Protein AF-0000000080696123 (afdb_homodimer)

Structure (mmCIF, N/CA/C/O backbone):
data_AF-0000000080696123-model_v1
#
loop_
_entity.id
_entity.type
_entity.pdbx_description
1 polymer 'Amino acid adenylation'
#
loop_
_atom_site.group_PDB
_atom_site.id
_atom_site.type_symbol
_atom_site.label_atom_id
_atom_site.label_alt_id
_atom_site.label_comp_id
_atom_site.label_asym_id
_atom_site.label_entity_id
_atom_site.label_seq_id
_atom_site.pdbx_PDB_ins_code
_atom_site.Cartn_x
_atom_site.Cartn_y
_atom_site.Cartn_z
_atom_site.occupancy
_atom_site.B_iso_or_equiv
_atom_site.auth_seq_id
_atom_site.auth_comp_id
_atom_site.auth_asym_id
_atom_site.auth_atom_id
_atom_site.pdbx_PDB_model_num
ATOM 1 N N . ASP A 1 1 ? 19.312 17.938 5.727 1 36.81 1 ASP A N 1
ATOM 2 C CA . ASP A 1 1 ? 18.047 18.156 5.035 1 36.81 1 ASP A CA 1
ATOM 3 C C . ASP A 1 1 ? 17.156 16.922 5.094 1 36.81 1 ASP A C 1
ATOM 5 O O . ASP A 1 1 ? 16.75 16.391 4.055 1 36.81 1 ASP A O 1
ATOM 9 N N . SER A 1 2 ? 17.328 15.93 5.98 1 42.19 2 SER A N 1
ATOM 10 C CA . SER A 1 2 ? 16.953 14.516 5.965 1 42.19 2 SER A CA 1
ATOM 11 C C . SER A 1 2 ? 15.453 14.336 6.117 1 42.19 2 SER A C 1
ATOM 13 O O . SER A 1 2 ? 14.898 14.555 7.199 1 42.19 2 SER A O 1
ATOM 15 N N . ASP A 1 3 ? 14.656 14.781 5.223 1 52 3 ASP A N 1
ATOM 16 C CA . ASP A 1 3 ? 13.203 14.727 5.207 1 52 3 ASP A CA 1
ATOM 17 C C . ASP A 1 3 ? 12.695 13.336 5.609 1 52 3 ASP A C 1
ATOM 19 O O . ASP A 1 3 ? 13.109 12.336 5.023 1 52 3 ASP A O 1
ATOM 23 N N . PRO A 1 4 ? 12.453 13.172 6.84 1 57.16 4 PRO A N 1
ATOM 24 C CA . PRO A 1 4 ? 12.188 11.883 7.477 1 57.16 4 PRO A CA 1
ATOM 25 C C . PRO A 1 4 ? 11.391 10.938 6.578 1 57.16 4 PRO A C 1
ATOM 27 O O . PRO A 1 4 ? 11.312 9.734 6.852 1 57.16 4 PRO A O 1
ATOM 30 N N . GLY A 1 5 ? 11.414 11.266 5.152 1 75.19 5 GLY A N 1
ATOM 31 C CA . GLY A 1 5 ? 10.945 10.789 3.861 1 75.19 5 GLY A CA 1
ATOM 32 C C . GLY A 1 5 ? 9.695 9.938 3.959 1 75.19 5 GLY A C 1
ATOM 33 O O . GLY A 1 5 ? 9.664 8.945 4.695 1 75.19 5 GLY A O 1
ATOM 34 N N . PHE A 1 6 ? 8.508 10.359 3.9 1 86.69 6 PHE A N 1
ATOM 35 C CA . PHE A 1 6 ? 7.254 9.625 3.727 1 86.69 6 PHE A CA 1
ATOM 36 C C . PHE A 1 6 ? 7.242 8.883 2.396 1 86.69 6 PHE A C 1
ATOM 38 O O . PHE A 1 6 ? 7.898 9.297 1.44 1 86.69 6 PHE A O 1
ATOM 45 N N . ALA A 1 7 ? 6.582 7.641 2.477 1 89.62 7 ALA A N 1
ATOM 46 C CA . ALA A 1 7 ? 6.434 6.879 1.239 1 89.62 7 ALA A CA 1
ATOM 47 C C . ALA A 1 7 ? 5.039 6.27 1.134 1 89.62 7 ALA A C 1
ATOM 49 O O . ALA A 1 7 ? 4.328 6.152 2.135 1 89.62 7 ALA A O 1
ATOM 50 N N . VAL A 1 8 ? 4.641 6.031 -0.082 1 94.06 8 VAL A N 1
ATOM 51 C CA . VAL A 1 8 ? 3.482 5.188 -0.365 1 94.06 8 VAL A CA 1
ATOM 52 C C . VAL A 1 8 ? 3.938 3.758 -0.643 1 94.06 8 VAL A C 1
ATOM 54 O O . VAL A 1 8 ? 4.746 3.521 -1.545 1 94.06 8 VAL A O 1
ATOM 57 N N . ILE A 1 9 ? 3.471 2.873 0.162 1 94.38 9 ILE A N 1
ATOM 58 C CA . ILE A 1 9 ? 3.807 1.463 -0.002 1 94.38 9 ILE A CA 1
ATOM 59 C C . ILE A 1 9 ? 2.561 0.677 -0.405 1 94.38 9 ILE A C 1
ATOM 61 O O . ILE A 1 9 ? 1.547 0.709 0.295 1 94.38 9 ILE A O 1
ATOM 65 N N . ASN A 1 10 ? 2.627 0.008 -1.526 1 95.75 10 ASN A N 1
ATOM 66 C CA . ASN A 1 10 ? 1.593 -0.951 -1.901 1 95.75 10 ASN A CA 1
ATOM 67 C C . ASN A 1 10 ? 1.833 -2.314 -1.26 1 95.75 10 ASN A C 1
ATOM 69 O O . ASN A 1 10 ? 2.936 -2.859 -1.343 1 95.75 10 ASN A O 1
ATOM 73 N N . ASN A 1 11 ? 0.808 -2.787 -0.651 1 94.69 11 ASN A N 1
ATOM 74 C CA . ASN A 1 11 ? 0.798 -4.145 -0.119 1 94.69 11 ASN A CA 1
ATOM 75 C C . ASN A 1 11 ? -0.279 -5 -0.783 1 94.69 11 ASN A C 1
ATOM 77 O O . ASN A 1 11 ? -1.436 -4.586 -0.874 1 94.69 11 ASN A O 1
ATOM 81 N N . TYR A 1 12 ? 0.184 -6.078 -1.259 1 94.62 12 TYR A N 1
ATOM 82 C CA . TYR A 1 12 ? -0.74 -7.027 -1.868 1 94.62 12 TYR A CA 1
ATOM 83 C C . TYR A 1 12 ? -0.846 -8.297 -1.032 1 94.62 12 TYR A C 1
ATOM 85 O O . TYR A 1 12 ? 0.17 -8.875 -0.637 1 94.62 12 TYR A O 1
ATOM 93 N N . GLY A 1 13 ? -2.078 -8.719 -0.782 1 90.12 13 GLY A N 1
ATOM 94 C CA . GLY A 1 13 ? -2.311 -9.938 -0.026 1 90.12 13 GLY A CA 1
ATOM 95 C C . GLY A 1 13 ? -3.783 -10.25 0.168 1 90.12 13 GLY A C 1
ATOM 96 O O . GLY A 1 13 ? -4.645 -9.508 -0.304 1 90.12 13 GLY A O 1
ATOM 97 N N . PRO A 1 14 ? -3.943 -11.414 0.796 1 84.94 14 PRO A N 1
ATOM 98 C CA . PRO A 1 14 ? -5.328 -11.781 1.095 1 84.94 14 PRO A CA 1
ATOM 99 C C . PRO A 1 14 ? -6 -10.82 2.07 1 84.94 14 PRO A C 1
ATOM 101 O O . PRO A 1 14 ? -5.383 -10.398 3.051 1 84.94 14 PRO A O 1
ATOM 104 N N . THR A 1 15 ? -7.215 -10.438 1.8 1 81.56 15 THR A N 1
ATOM 105 C CA . THR A 1 15 ? -7.926 -9.461 2.619 1 81.56 15 THR A CA 1
ATOM 106 C C . THR A 1 15 ? -8.328 -10.07 3.957 1 81.56 15 THR A C 1
ATOM 108 O O . THR A 1 15 ? -8.586 -9.352 4.926 1 81.56 15 THR A O 1
ATOM 111 N N . GLU A 1 16 ? -8.32 -11.32 4.016 1 75.06 16 GLU A N 1
ATOM 112 C CA . GLU A 1 16 ? -8.82 -12.016 5.199 1 75.06 16 GLU A CA 1
ATOM 113 C C . GLU A 1 16 ? -7.707 -12.258 6.211 1 75.06 16 GLU A C 1
ATOM 115 O O . GLU A 1 16 ? -7.945 -12.828 7.277 1 75.06 16 GLU A O 1
ATOM 120 N N . THR A 1 17 ? -6.621 -11.922 5.805 1 73.25 17 THR A N 1
ATOM 121 C CA . THR A 1 17 ? -5.484 -12.141 6.695 1 73.25 17 THR A CA 1
ATOM 122 C C . THR A 1 17 ? -4.672 -10.859 6.859 1 73.25 17 THR A C 1
ATOM 124 O O . THR A 1 17 ? -4.973 -9.844 6.238 1 73.25 17 THR A O 1
ATOM 127 N N . THR A 1 18 ? -3.756 -10.914 7.777 1 73.31 18 THR A N 1
ATOM 128 C CA . THR A 1 18 ? -2.84 -9.797 7.977 1 73.31 18 THR A CA 1
ATOM 129 C C . THR A 1 18 ? -1.534 -10.023 7.223 1 73.31 18 THR A C 1
ATOM 131 O O . THR A 1 18 ? -0.599 -9.227 7.336 1 73.31 18 THR A O 1
ATOM 134 N N . VAL A 1 19 ? -1.627 -11.047 6.371 1 78.5 19 VAL A N 1
ATOM 135 C CA . VAL A 1 19 ? -0.387 -11.375 5.676 1 78.5 19 VAL A CA 1
ATOM 136 C C . VAL A 1 19 ? -0.327 -10.633 4.344 1 78.5 19 VAL A C 1
ATOM 138 O O . VAL A 1 19 ? -1.339 -10.508 3.648 1 78.5 19 VAL A O 1
ATOM 141 N N . VAL A 1 20 ? 0.875 -10.164 4.047 1 90.31 20 VAL A N 1
ATOM 142 C CA . VAL A 1 20 ? 1.179 -9.508 2.777 1 90.31 20 VAL A CA 1
ATOM 143 C C . VAL A 1 20 ? 2.066 -10.414 1.929 1 90.31 20 VAL A C 1
ATOM 145 O O . VAL A 1 20 ? 3.002 -11.031 2.441 1 90.31 20 VAL A O 1
ATOM 148 N N . ALA A 1 21 ? 1.692 -10.555 0.702 1 92.06 21 ALA A N 1
ATOM 149 C CA . ALA A 1 21 ? 2.482 -11.398 -0.191 1 92.06 21 ALA A CA 1
ATOM 150 C C . ALA A 1 21 ? 3.604 -10.602 -0.852 1 92.06 21 ALA A C 1
ATOM 152 O O . ALA A 1 21 ? 4.723 -11.094 -0.994 1 92.06 21 ALA A O 1
ATOM 153 N N . THR A 1 22 ? 3.283 -9.406 -1.347 1 95.38 22 THR A N 1
ATOM 154 C CA . THR A 1 22 ? 4.262 -8.531 -1.98 1 95.38 22 THR A CA 1
ATOM 155 C C . THR A 1 22 ? 4.137 -7.109 -1.451 1 95.38 22 THR A C 1
ATOM 157 O O . THR A 1 22 ? 3.082 -6.719 -0.944 1 95.38 22 THR A O 1
ATOM 160 N N . SER A 1 23 ? 5.199 -6.418 -1.595 1 95.69 23 SER A N 1
ATOM 161 C CA . SER A 1 23 ? 5.254 -5.039 -1.123 1 95.69 23 SER A CA 1
ATOM 162 C C . SER A 1 23 ? 6.258 -4.219 -1.925 1 95.69 23 SER A C 1
ATOM 164 O O . SER A 1 23 ? 7.273 -4.746 -2.381 1 95.69 23 SER A O 1
ATOM 166 N N . GLY A 1 24 ? 5.93 -2.896 -2.045 1 94.88 24 GLY A N 1
ATOM 167 C CA . GLY A 1 24 ? 6.875 -2.027 -2.725 1 94.88 24 GLY A CA 1
ATOM 168 C C . GLY A 1 24 ? 6.465 -0.566 -2.699 1 94.88 24 GLY A C 1
ATOM 169 O O . GLY A 1 24 ? 5.277 -0.247 -2.76 1 94.88 24 GLY A O 1
ATOM 170 N N . ALA A 1 25 ? 7.434 0.226 -2.711 1 93.38 25 ALA A N 1
ATOM 171 C CA . ALA A 1 25 ? 7.199 1.667 -2.746 1 93.38 25 ALA A CA 1
ATOM 172 C C . ALA A 1 25 ? 6.742 2.117 -4.129 1 93.38 25 ALA A C 1
ATOM 174 O O . ALA A 1 25 ? 7.266 1.651 -5.145 1 93.38 25 ALA A O 1
ATOM 175 N N . VAL A 1 26 ? 5.734 3.035 -4.102 1 91.88 26 VAL A N 1
ATOM 176 C CA . VAL A 1 26 ? 5.254 3.521 -5.391 1 91.88 26 VAL A CA 1
ATOM 177 C C . VAL A 1 26 ? 5.441 5.035 -5.473 1 91.88 26 VAL A C 1
ATOM 179 O O . VAL A 1 26 ? 5.492 5.719 -4.449 1 91.88 26 VAL A O 1
ATOM 182 N N . GLN A 1 27 ? 5.562 5.473 -6.723 1 87.88 27 GLN A N 1
ATOM 183 C CA . GLN A 1 27 ? 5.719 6.895 -7.008 1 87.88 27 GLN A CA 1
ATOM 184 C C . GLN A 1 27 ? 4.531 7.43 -7.801 1 87.88 27 GLN A C 1
ATOM 186 O O . GLN A 1 27 ? 3.898 6.688 -8.555 1 87.88 27 GLN A O 1
ATOM 191 N N . PRO A 1 28 ? 4.258 8.758 -7.535 1 85.62 28 PRO A N 1
ATOM 192 C CA . PRO A 1 28 ? 3.197 9.352 -8.359 1 85.62 28 PRO A CA 1
ATOM 193 C C . PRO A 1 28 ? 3.463 9.211 -9.852 1 85.62 28 PRO A C 1
ATOM 195 O O . PRO A 1 28 ? 4.605 9.359 -10.297 1 85.62 28 PRO A O 1
ATOM 198 N N . GLY A 1 29 ? 2.393 8.93 -10.57 1 81.62 29 GLY A N 1
ATOM 199 C CA . GLY A 1 29 ? 2.496 8.883 -12.016 1 81.62 29 GLY A CA 1
ATOM 200 C C . GLY A 1 29 ? 3.037 7.566 -12.539 1 81.62 29 GLY A C 1
ATOM 201 O O . GLY A 1 29 ? 3.139 7.363 -13.75 1 81.62 29 GLY A O 1
ATOM 202 N N . GLY A 1 30 ? 3.451 6.672 -11.734 1 80.94 30 GLY A N 1
ATOM 203 C CA . GLY A 1 30 ? 3.949 5.375 -12.156 1 80.94 30 GLY A CA 1
ATOM 204 C C . GLY A 1 30 ? 2.861 4.32 -12.266 1 80.94 30 GLY A C 1
ATOM 205 O O . GLY A 1 30 ? 1.703 4.586 -11.93 1 80.94 30 GLY A O 1
ATOM 206 N N . PRO A 1 31 ? 3.26 3.164 -12.797 1 82.94 31 PRO A N 1
ATOM 207 C CA . PRO A 1 31 ? 2.297 2.061 -12.852 1 82.94 31 PRO A CA 1
ATOM 208 C C . PRO A 1 31 ? 1.922 1.533 -11.469 1 82.94 31 PRO A C 1
ATOM 210 O O . PRO A 1 31 ? 2.656 1.746 -10.5 1 82.94 31 PRO A O 1
ATOM 213 N N . LEU A 1 32 ? 0.717 0.988 -11.461 1 90.88 32 LEU A N 1
ATOM 214 C CA . LEU A 1 32 ? 0.342 0.281 -10.242 1 90.88 32 LEU A CA 1
ATOM 215 C C . LEU A 1 32 ? 1.12 -1.024 -10.109 1 90.88 32 LEU A C 1
ATOM 217 O O . LEU A 1 32 ? 0.746 -2.037 -10.703 1 90.88 32 LEU A O 1
ATOM 221 N N . HIS A 1 33 ? 2.162 -0.934 -9.391 1 94.62 33 HIS A N 1
ATOM 222 C CA . HIS A 1 33 ? 2.852 -2.188 -9.109 1 94.62 33 HIS A CA 1
ATOM 223 C C . HIS A 1 33 ? 2.713 -2.578 -7.645 1 94.62 33 HIS A C 1
ATOM 225 O O . HIS A 1 33 ? 2.387 -1.738 -6.801 1 94.62 33 HIS A O 1
ATOM 231 N N . ILE A 1 34 ? 2.896 -3.828 -7.398 1 96.44 34 ILE A N 1
ATOM 232 C CA . ILE A 1 34 ? 2.703 -4.348 -6.047 1 96.44 34 ILE A CA 1
ATOM 233 C C . ILE A 1 34 ? 4.043 -4.801 -5.473 1 96.44 34 ILE A C 1
ATOM 235 O O . ILE A 1 34 ? 4.086 -5.652 -4.582 1 96.44 34 ILE A O 1
ATOM 239 N N . GLY A 1 35 ? 5.125 -4.25 -6 1 96.81 35 GLY A N 1
ATOM 240 C CA . GLY A 1 35 ? 6.453 -4.559 -5.488 1 96.81 35 GLY A CA 1
ATOM 241 C C . GLY A 1 35 ? 6.875 -5.992 -5.754 1 96.81 35 GLY A C 1
ATOM 242 O O . GLY A 1 35 ? 6.559 -6.551 -6.809 1 96.81 35 GLY A O 1
ATOM 243 N N . GLY A 1 36 ? 7.754 -6.473 -4.922 1 96.31 36 GLY A N 1
ATOM 244 C CA . GLY A 1 36 ? 8.242 -7.84 -4.969 1 96.31 36 GLY A CA 1
ATOM 245 C C . GLY A 1 36 ? 7.859 -8.656 -3.748 1 96.31 36 GLY A C 1
ATOM 246 O O . GLY A 1 36 ? 7.246 -8.133 -2.816 1 96.31 36 GLY A O 1
ATOM 247 N N . PRO A 1 37 ? 8.086 -9.977 -3.797 1 94.81 37 PRO A N 1
ATOM 248 C CA . PRO A 1 37 ? 7.719 -10.836 -2.668 1 94.81 37 PRO A CA 1
ATOM 249 C C . PRO A 1 37 ? 8.375 -10.398 -1.359 1 94.81 37 PRO A C 1
ATOM 251 O O . PRO A 1 37 ? 9.531 -9.969 -1.356 1 94.81 37 PRO A O 1
ATOM 254 N N . ILE A 1 38 ? 7.555 -10.445 -0.258 1 91.31 38 ILE A N 1
ATOM 255 C CA . ILE A 1 38 ? 8.117 -10.164 1.06 1 91.31 38 ILE A CA 1
ATOM 256 C C . ILE A 1 38 ? 8.961 -11.352 1.521 1 91.31 38 ILE A C 1
ATOM 258 O O . ILE A 1 38 ? 8.969 -12.406 0.871 1 91.31 38 ILE A O 1
ATOM 262 N N . ALA A 1 39 ? 9.57 -11.203 2.691 1 86.25 39 ALA A N 1
ATOM 263 C CA . ALA A 1 39 ? 10.43 -12.273 3.207 1 86.25 39 ALA A CA 1
ATOM 264 C C . ALA A 1 39 ? 9.633 -13.555 3.422 1 86.25 39 ALA A C 1
ATOM 266 O O . ALA A 1 39 ? 8.477 -13.516 3.846 1 86.25 39 ALA A O 1
ATOM 267 N N . ASN A 1 40 ? 10.172 -14.695 3.137 1 85.44 40 ASN A N 1
ATOM 268 C CA . ASN A 1 40 ? 9.641 -16.047 3.326 1 85.44 40 ASN A CA 1
ATOM 269 C C . ASN A 1 40 ? 8.453 -16.312 2.41 1 85.44 40 ASN A C 1
ATOM 271 O O . ASN A 1 40 ? 7.629 -17.188 2.695 1 85.44 40 ASN A O 1
ATOM 275 N N . THR A 1 41 ? 8.297 -15.523 1.395 1 90.44 41 THR A N 1
ATOM 276 C CA . THR A 1 41 ? 7.254 -15.695 0.388 1 90.44 41 THR A CA 1
ATOM 277 C C . THR A 1 41 ? 7.867 -15.906 -0.994 1 90.44 41 THR A C 1
ATOM 279 O O . THR A 1 41 ? 8.898 -15.312 -1.319 1 90.44 41 THR A O 1
ATOM 282 N N . ARG A 1 42 ? 7.309 -16.797 -1.67 1 92.25 42 ARG A N 1
ATOM 283 C CA . ARG A 1 42 ? 7.648 -17 -3.074 1 92.25 42 ARG A CA 1
ATOM 284 C C . ARG A 1 42 ? 6.457 -16.703 -3.975 1 92.25 42 ARG A C 1
ATOM 286 O O . ARG A 1 42 ? 5.316 -17.031 -3.633 1 92.25 42 ARG A O 1
ATOM 293 N N . VAL A 1 43 ? 6.852 -16.047 -5.098 1 95.88 43 VAL A N 1
ATOM 294 C CA . VAL A 1 43 ? 5.773 -15.797 -6.047 1 95.88 43 VAL A CA 1
ATOM 295 C C . VAL A 1 43 ? 6.203 -16.234 -7.441 1 95.88 43 VAL A C 1
ATOM 297 O O . VAL A 1 43 ? 7.387 -16.188 -7.781 1 95.88 43 VAL A O 1
ATOM 300 N N . TYR A 1 44 ? 5.215 -16.656 -8.172 1 97.06 44 TYR A N 1
ATOM 301 C CA . TYR A 1 44 ? 5.402 -17.031 -9.562 1 97.06 44 TYR A CA 1
ATOM 302 C C . TYR A 1 44 ? 4.344 -16.391 -10.453 1 97.06 44 TYR A C 1
ATOM 304 O O . TYR A 1 44 ? 3.191 -16.234 -10.047 1 97.06 44 TYR A O 1
ATOM 312 N N . VAL A 1 45 ? 4.828 -16.016 -11.562 1 98.25 45 VAL A N 1
ATOM 313 C CA . VAL A 1 45 ? 3.912 -15.609 -12.617 1 98.25 45 VAL A CA 1
ATOM 314 C C . VAL A 1 45 ? 3.842 -16.703 -13.688 1 98.25 45 VAL A C 1
ATOM 316 O O . VAL A 1 45 ? 4.82 -16.938 -14.398 1 98.25 45 VAL A O 1
ATOM 319 N N . LEU A 1 46 ? 2.662 -17.312 -13.812 1 98.19 46 LEU A N 1
ATOM 320 C CA . LEU A 1 46 ? 2.58 -18.516 -14.633 1 98.19 46 LEU A CA 1
ATOM 321 C C . LEU A 1 46 ? 1.513 -18.359 -15.711 1 98.19 46 LEU A C 1
ATOM 323 O O . LEU A 1 46 ? 0.524 -17.656 -15.516 1 98.19 46 LEU A O 1
ATOM 327 N N . ASP A 1 47 ? 1.767 -19.078 -16.797 1 97.69 47 ASP A N 1
ATOM 328 C CA . ASP A 1 47 ? 0.737 -19.172 -17.828 1 97.69 47 ASP A CA 1
ATOM 329 C C . ASP A 1 47 ? -0.247 -20.297 -17.516 1 97.69 47 ASP A C 1
ATOM 331 O O . ASP A 1 47 ? -0.239 -20.859 -16.422 1 97.69 47 ASP A O 1
ATOM 335 N N . GLU A 1 48 ? -1.131 -20.594 -18.453 1 95.06 48 GLU A N 1
ATOM 336 C CA . GLU A 1 48 ? -2.205 -21.562 -18.25 1 95.06 48 GLU A CA 1
ATOM 337 C C . GLU A 1 48 ? -1.651 -22.984 -18.062 1 95.06 48 GLU A C 1
ATOM 339 O O . GLU A 1 48 ? -2.332 -23.859 -17.531 1 95.06 48 GLU A O 1
ATOM 344 N N . GLN A 1 49 ? -0.474 -23.234 -18.547 1 96.06 49 GLN A N 1
ATOM 345 C CA . GLN A 1 49 ? 0.156 -24.547 -18.438 1 96.06 49 GLN A CA 1
ATOM 346 C C . GLN A 1 49 ? 1.05 -24.625 -17.203 1 96.06 49 GLN A C 1
ATOM 348 O O . GLN A 1 49 ? 1.844 -25.547 -17.047 1 96.06 49 GLN A O 1
ATOM 353 N N . LEU A 1 50 ? 0.992 -23.578 -16.328 1 96.44 50 LEU A N 1
ATOM 354 C CA . LEU A 1 50 ? 1.766 -23.5 -15.102 1 96.44 50 LEU A CA 1
ATOM 355 C C . LEU A 1 50 ? 3.256 -23.375 -15.398 1 96.44 50 LEU A C 1
ATOM 357 O O . LEU A 1 50 ? 4.086 -23.938 -14.68 1 96.44 50 LEU A O 1
ATOM 361 N N . GLN A 1 51 ? 3.549 -22.734 -16.531 1 97.69 51 GLN A N 1
ATOM 362 C CA . GLN A 1 51 ? 4.93 -22.406 -16.859 1 97.69 51 GLN A CA 1
ATOM 363 C C . GLN A 1 51 ? 5.211 -20.922 -16.578 1 97.69 51 GLN A C 1
ATOM 365 O O . GLN A 1 51 ? 4.383 -20.062 -16.891 1 97.69 51 GLN A O 1
ATOM 370 N N . PRO A 1 52 ? 6.391 -20.656 -15.992 1 98.19 52 PRO A N 1
ATOM 371 C CA . PRO A 1 52 ? 6.734 -19.25 -15.781 1 98.19 52 PRO A CA 1
ATOM 372 C C . PRO A 1 52 ? 6.785 -18.453 -17.078 1 98.19 52 PRO A C 1
ATOM 374 O O . PRO A 1 52 ? 7.309 -18.938 -18.094 1 98.19 52 PRO A O 1
ATOM 377 N N . VAL A 1 53 ? 6.242 -17.281 -17.047 1 98.5 53 VAL A N 1
ATOM 378 C CA . VAL A 1 53 ? 6.305 -16.406 -18.219 1 98.5 53 VAL A CA 1
ATOM 379 C C . VAL A 1 53 ? 7.508 -15.477 -18.109 1 98.5 53 VAL A C 1
ATOM 381 O O . VAL A 1 53 ? 7.965 -15.172 -17 1 98.5 53 VAL A O 1
ATOM 384 N N . PRO A 1 54 ? 8 -14.961 -19.281 1 97.88 54 PRO A N 1
ATOM 385 C CA . PRO A 1 54 ? 9.141 -14.039 -19.234 1 97.88 54 PRO A CA 1
ATOM 386 C C . PRO A 1 54 ? 8.766 -12.672 -18.656 1 97.88 54 PRO A C 1
ATOM 388 O O . PRO A 1 54 ? 7.582 -12.367 -18.5 1 97.88 54 PRO A O 1
ATOM 391 N N . ILE A 1 55 ? 9.836 -11.922 -18.328 1 97.81 55 ILE A N 1
ATOM 392 C CA . ILE A 1 55 ? 9.656 -10.531 -17.922 1 97.81 55 ILE A CA 1
ATOM 393 C C . ILE A 1 55 ? 8.828 -9.781 -18.969 1 97.81 55 ILE A C 1
ATOM 395 O O . ILE A 1 55 ? 9.039 -9.953 -20.172 1 97.81 55 ILE A O 1
ATOM 399 N N . GLY A 1 56 ? 7.875 -9.016 -18.531 1 97.69 56 GLY A N 1
ATOM 400 C CA . GLY A 1 56 ? 7.074 -8.18 -19.422 1 97.69 56 GLY A CA 1
ATOM 401 C C . GLY A 1 56 ? 5.832 -8.883 -19.938 1 97.69 56 GLY A C 1
ATOM 402 O O . GLY A 1 56 ? 4.965 -8.25 -20.547 1 97.69 56 GLY A O 1
ATOM 403 N N . VAL A 1 57 ? 5.699 -10.195 -19.734 1 98.25 57 VAL A N 1
ATOM 404 C CA . VAL A 1 57 ? 4.562 -10.961 -20.234 1 98.25 57 VAL A CA 1
ATOM 405 C C . VAL A 1 57 ? 3.551 -11.172 -19.109 1 98.25 57 VAL A C 1
ATOM 407 O O . VAL A 1 57 ? 3.928 -11.477 -17.969 1 98.25 57 VAL A O 1
ATOM 410 N N . VAL A 1 58 ? 2.271 -10.984 -19.438 1 97.88 58 VAL A N 1
ATOM 411 C CA . VAL A 1 58 ? 1.197 -11.102 -18.453 1 97.88 58 VAL A CA 1
ATOM 412 C C . VAL A 1 58 ? 0.97 -12.578 -18.109 1 97.88 58 VAL A C 1
ATOM 414 O O . VAL A 1 58 ? 0.962 -13.43 -19 1 97.88 58 VAL A O 1
ATOM 417 N N . GLY A 1 59 ? 0.834 -12.922 -16.828 1 98 59 GLY A N 1
ATOM 418 C CA . GLY A 1 59 ? 0.466 -14.227 -16.297 1 98 59 GLY A CA 1
ATOM 419 C C . GLY A 1 59 ? -0.295 -14.148 -14.992 1 98 59 GLY A C 1
ATOM 420 O O . GLY A 1 59 ? -0.525 -13.055 -14.469 1 98 59 GLY A O 1
ATOM 421 N N . GLU A 1 60 ? -0.721 -15.281 -14.477 1 97 60 GLU A N 1
ATOM 422 C CA . GLU A 1 60 ? -1.419 -15.352 -13.195 1 97 60 GLU A CA 1
ATOM 423 C C . GLU A 1 60 ? -0.435 -15.445 -12.031 1 97 60 GLU A C 1
ATOM 425 O O . GLU A 1 60 ? 0.57 -16.156 -12.117 1 97 60 GLU A O 1
ATOM 430 N N . LEU A 1 61 ? -0.785 -14.789 -10.93 1 96.38 61 LEU A N 1
ATOM 431 C CA . LEU A 1 61 ? 0.077 -14.758 -9.758 1 96.38 61 LEU A CA 1
ATOM 432 C C . LEU A 1 61 ? -0.184 -15.953 -8.852 1 96.38 61 LEU A C 1
ATOM 434 O O . LEU A 1 61 ? -1.321 -16.188 -8.438 1 96.38 61 LEU A O 1
ATOM 438 N N . TYR A 1 62 ? 0.838 -16.688 -8.57 1 94.19 62 TYR A N 1
ATOM 439 C CA . TYR A 1 62 ? 0.844 -17.781 -7.609 1 94.19 62 TYR A CA 1
ATOM 440 C C . TYR A 1 62 ? 1.755 -17.469 -6.43 1 94.19 62 TYR A C 1
ATOM 442 O O . TYR A 1 62 ? 2.84 -16.906 -6.605 1 94.19 62 TYR A O 1
ATOM 450 N N . ILE A 1 63 ? 1.282 -17.844 -5.336 1 92.69 63 ILE A N 1
ATOM 451 C CA . ILE A 1 63 ? 1.996 -17.484 -4.113 1 92.69 63 ILE A CA 1
ATOM 452 C C . ILE A 1 63 ? 2.338 -18.734 -3.328 1 92.69 63 ILE A C 1
ATOM 454 O O . ILE A 1 63 ? 1.476 -19.594 -3.104 1 92.69 63 ILE A O 1
ATOM 458 N N . GLY A 1 64 ? 3.607 -18.859 -2.984 1 91.06 64 GLY A N 1
ATOM 459 C CA . GLY A 1 64 ? 4.098 -19.953 -2.174 1 91.06 64 GLY A CA 1
ATOM 460 C C . GLY A 1 64 ? 4.945 -19.5 -1.001 1 91.06 64 GLY A C 1
ATOM 461 O O . GLY A 1 64 ? 5.086 -18.312 -0.754 1 91.06 64 GLY A O 1
ATOM 462 N N . GLY A 1 65 ? 5.434 -20.531 -0.196 1 85.94 65 GLY A N 1
ATOM 463 C CA . GLY A 1 65 ? 6.293 -20.266 0.945 1 85.94 65 GLY A CA 1
ATOM 464 C C . GLY A 1 65 ? 5.672 -20.672 2.27 1 85.94 65 GLY A C 1
ATOM 465 O O . GLY A 1 65 ? 4.547 -21.172 2.307 1 85.94 65 GLY A O 1
ATOM 466 N N . ALA A 1 66 ? 6.508 -20.484 3.338 1 73.88 66 ALA A N 1
ATOM 467 C CA . ALA A 1 66 ? 6.141 -20.969 4.664 1 73.88 66 ALA A CA 1
ATOM 468 C C . ALA A 1 66 ? 4.863 -20.312 5.16 1 73.88 66 ALA A C 1
ATOM 470 O O . ALA A 1 66 ? 4.043 -20.938 5.828 1 73.88 66 ALA A O 1
ATOM 471 N N . GLY A 1 67 ? 4.598 -19.109 4.828 1 64.38 67 GLY A N 1
ATOM 472 C CA . GLY A 1 67 ? 3.426 -18.375 5.289 1 64.38 67 GLY A CA 1
ATOM 473 C C . GLY A 1 67 ? 2.139 -18.844 4.637 1 64.38 67 GLY A C 1
ATOM 474 O O . GLY A 1 67 ? 1.066 -18.781 5.242 1 64.38 67 GLY A O 1
ATOM 475 N N . VAL A 1 68 ? 2.211 -19.281 3.416 1 65.5 68 VAL A N 1
ATOM 476 C CA . VAL A 1 68 ? 1.013 -19.672 2.688 1 65.5 68 VAL A CA 1
ATOM 477 C C . VAL A 1 68 ? 0.395 -20.906 3.35 1 65.5 68 VAL A C 1
ATOM 479 O O . VAL A 1 68 ? -0.821 -20.969 3.547 1 65.5 68 VAL A O 1
ATOM 482 N N . ALA A 1 69 ? 1.155 -21.828 3.705 1 60.97 69 ALA A N 1
ATOM 483 C CA . ALA A 1 69 ? 0.631 -23.047 4.301 1 60.97 69 ALA A CA 1
ATOM 484 C C . ALA A 1 69 ? -0.006 -22.766 5.66 1 60.97 69 ALA A C 1
ATOM 486 O O . ALA A 1 69 ? -1.068 -23.312 5.977 1 60.97 69 ALA A O 1
ATOM 487 N N . ARG A 1 70 ? 0.617 -21.922 6.371 1 60.72 70 ARG A N 1
ATOM 488 C CA . ARG A 1 70 ? 0.141 -21.719 7.734 1 60.72 70 ARG A CA 1
ATOM 489 C C . ARG A 1 70 ? -0.954 -20.656 7.789 1 60.72 70 ARG A C 1
ATOM 491 O O . ARG A 1 70 ? -1.955 -20.828 8.492 1 60.72 70 ARG A O 1
ATOM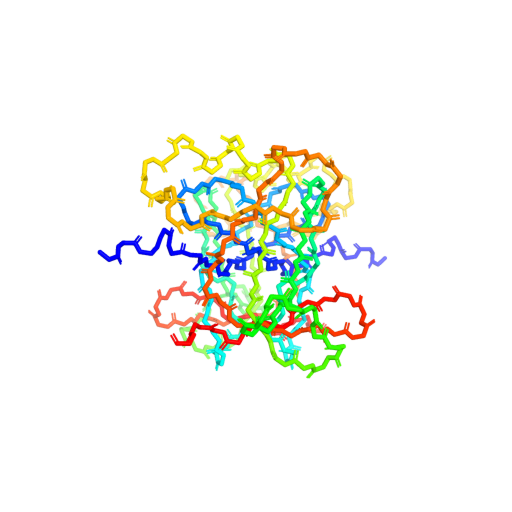 498 N N . GLY A 1 71 ? -0.752 -19.672 7.152 1 59.19 71 GLY A N 1
ATOM 499 C CA . GLY A 1 71 ? -1.591 -18.5 7.344 1 59.19 71 GLY A CA 1
ATOM 500 C C . GLY A 1 71 ? -2.842 -18.516 6.484 1 59.19 71 GLY A C 1
ATOM 501 O O . GLY A 1 71 ? -3.889 -18.016 6.898 1 59.19 71 GLY A O 1
ATOM 502 N N . TYR A 1 72 ? -2.551 -19.078 5.305 1 66.06 72 TYR A N 1
ATOM 503 C CA . TYR A 1 72 ? -3.682 -19.141 4.387 1 66.06 72 TYR A CA 1
ATOM 504 C C . TYR A 1 72 ? -4.57 -20.344 4.703 1 66.06 72 TYR A C 1
ATOM 506 O O . TYR A 1 72 ? -5.77 -20.328 4.426 1 66.06 72 TYR A O 1
ATOM 514 N N . LEU A 1 73 ? -3.938 -21.375 5.301 1 56.09 73 LEU A N 1
ATOM 515 C CA . LEU A 1 73 ? -4.586 -22.672 5.477 1 56.09 73 LEU A CA 1
ATOM 516 C C . LEU A 1 73 ? -5.668 -22.594 6.551 1 56.09 73 LEU A C 1
ATOM 518 O O . LEU A 1 73 ? -6.723 -23.234 6.418 1 56.09 73 LEU A O 1
ATOM 522 N N . ASN A 1 74 ? -5.387 -21.969 7.586 1 55.91 74 ASN A N 1
ATOM 523 C CA . ASN A 1 74 ? -6.379 -22.047 8.656 1 55.91 74 ASN A CA 1
ATOM 524 C C . ASN A 1 74 ? -7.578 -21.156 8.367 1 55.91 74 ASN A C 1
ATOM 526 O O . ASN A 1 74 ? -8.305 -20.781 9.289 1 55.91 74 ASN A O 1
ATOM 530 N N . ARG A 1 75 ? -7.559 -20.875 7.055 1 57.12 75 ARG A N 1
ATOM 531 C CA . ARG A 1 75 ? -8.695 -20 6.801 1 57.12 75 ARG A CA 1
ATOM 532 C C . ARG A 1 75 ? -9.672 -20.641 5.82 1 57.12 75 ARG A C 1
ATOM 534 O O . ARG A 1 75 ? -9.367 -20.766 4.629 1 57.12 75 ARG A O 1
ATOM 541 N N . PRO A 1 76 ? -10.633 -21.234 6.422 1 54.5 76 PRO A N 1
ATOM 542 C CA . PRO A 1 76 ? -11.664 -21.984 5.707 1 54.5 76 PRO A CA 1
ATOM 543 C C . PRO A 1 76 ? -12.023 -21.375 4.355 1 54.5 76 PRO A C 1
ATOM 545 O O . PRO A 1 76 ? -12.391 -22.078 3.422 1 54.5 76 PRO A O 1
ATOM 548 N N . GLN A 1 77 ? -11.984 -20.047 4.355 1 56.06 77 GLN A N 1
ATOM 549 C CA . GLN A 1 77 ? -12.508 -19.469 3.123 1 56.06 77 GLN A CA 1
ATOM 550 C C . GLN A 1 77 ? -11.484 -19.562 1.996 1 56.06 77 GLN A C 1
ATOM 552 O O . GLN A 1 77 ? -11.828 -19.422 0.821 1 56.06 77 GLN A O 1
ATOM 557 N N . MET A 1 78 ? -10.328 -19.578 2.482 1 58.31 78 MET A N 1
ATOM 558 C CA . MET A 1 78 ? -9.391 -19.906 1.416 1 58.31 78 MET A CA 1
ATOM 559 C C . MET A 1 78 ? -9.383 -21.406 1.141 1 58.31 78 MET A C 1
ATOM 561 O O . MET A 1 78 ? -8.953 -22.203 1.986 1 58.31 78 MET A O 1
ATOM 565 N N . THR A 1 79 ? -10.164 -21.766 0.123 1 63.06 79 THR A N 1
ATOM 566 C CA . THR A 1 79 ? -10.555 -23.156 -0.15 1 63.06 79 THR A CA 1
ATOM 567 C C . THR A 1 79 ? -9.352 -23.969 -0.61 1 63.06 79 THR A C 1
ATOM 569 O O . THR A 1 79 ? -8.422 -23.438 -1.213 1 63.06 79 THR A O 1
ATOM 572 N N . GLU A 1 80 ? -9.289 -25.219 -0.099 1 69.25 80 GLU A N 1
ATOM 573 C CA . GLU A 1 80 ? -8.344 -26.234 -0.555 1 69.25 80 GLU A CA 1
ATOM 574 C C . GLU A 1 80 ? -8.234 -26.234 -2.076 1 69.25 80 GLU A C 1
ATOM 576 O O . GLU A 1 80 ? -7.18 -26.547 -2.627 1 69.25 80 GLU A O 1
ATOM 581 N N . GLU A 1 81 ? -9.242 -25.641 -2.668 1 74.94 81 GLU A N 1
ATOM 582 C CA . GLU A 1 81 ? -9.305 -25.719 -4.121 1 74.94 81 GLU A CA 1
ATOM 583 C C . GLU A 1 81 ? -8.359 -24.719 -4.777 1 74.9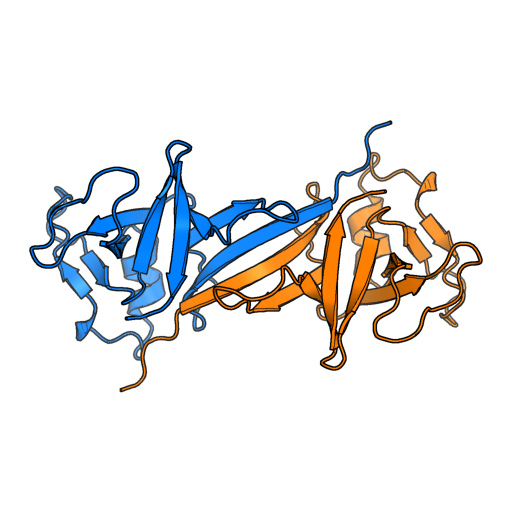4 81 GLU A C 1
ATOM 585 O O . GLU A 1 81 ? -7.992 -24.875 -5.945 1 74.94 81 GLU A O 1
ATOM 590 N N . ARG A 1 82 ? -7.844 -23.891 -4 1 85.12 82 ARG A N 1
ATOM 591 C CA . ARG A 1 82 ? -6.98 -22.875 -4.59 1 85.12 82 ARG A CA 1
ATOM 592 C C . ARG A 1 82 ? -5.508 -23.219 -4.379 1 85.12 82 ARG A C 1
ATOM 594 O O . ARG A 1 82 ? -4.625 -22.5 -4.848 1 85.12 82 ARG A O 1
ATOM 601 N N . PHE A 1 83 ? -5.379 -24.344 -3.834 1 88.38 83 PHE A N 1
ATOM 602 C CA . PHE A 1 83 ? -4 -24.766 -3.605 1 88.38 83 PHE A CA 1
ATOM 603 C C . PHE A 1 83 ? -3.607 -25.875 -4.57 1 88.38 83 PHE A C 1
ATOM 605 O O . PHE A 1 83 ? -4.391 -26.797 -4.82 1 88.38 83 PHE A O 1
ATOM 612 N N . ILE A 1 84 ? -2.43 -25.672 -5.078 1 88.88 84 ILE A N 1
ATOM 613 C CA . ILE A 1 84 ? -1.868 -26.734 -5.91 1 88.88 84 ILE A CA 1
ATOM 614 C C . ILE A 1 84 ? -0.49 -27.125 -5.383 1 88.88 84 ILE A C 1
ATOM 616 O O . ILE A 1 84 ? 0.134 -26.359 -4.633 1 88.88 84 ILE A O 1
ATOM 620 N N . ALA A 1 85 ? -0.069 -28.312 -5.781 1 90.38 85 ALA A N 1
ATOM 621 C CA . ALA A 1 85 ? 1.31 -28.688 -5.484 1 90.38 85 ALA A CA 1
ATOM 622 C C . ALA A 1 85 ? 2.295 -27.719 -6.117 1 90.38 85 ALA A C 1
ATOM 624 O O . ALA A 1 85 ? 2.105 -27.281 -7.254 1 90.38 85 ALA A O 1
ATOM 625 N N . ASP A 1 86 ? 3.303 -27.359 -5.391 1 93.38 86 ASP A N 1
ATOM 626 C CA . ASP A 1 86 ? 4.332 -26.453 -5.914 1 93.38 86 ASP A CA 1
ATOM 627 C C . ASP A 1 86 ? 5.32 -27.219 -6.793 1 93.38 86 ASP A C 1
ATOM 629 O O . ASP A 1 86 ? 6.184 -27.938 -6.289 1 93.38 86 ASP A O 1
ATOM 633 N N . PRO A 1 87 ? 5.297 -27.031 -8.07 1 93.44 87 PRO A N 1
ATOM 634 C CA . PRO A 1 87 ? 6.188 -27.797 -8.953 1 93.44 87 PRO A CA 1
ATOM 635 C C . PRO A 1 87 ? 7.625 -27.281 -8.93 1 93.44 87 PRO A C 1
ATOM 637 O O . PRO A 1 87 ? 8.516 -27.891 -9.523 1 93.44 87 PRO A O 1
ATOM 640 N N . PHE A 1 88 ? 7.836 -26.234 -8.266 1 94.12 88 PHE A N 1
ATOM 641 C CA . PHE A 1 88 ? 9.156 -25.609 -8.273 1 94.12 88 PHE A CA 1
ATOM 642 C C . PHE A 1 88 ? 9.898 -25.891 -6.977 1 94.12 88 PHE A C 1
ATOM 644 O O . PHE A 1 88 ? 11.031 -25.438 -6.793 1 94.12 88 PHE A O 1
ATOM 651 N N . SER A 1 89 ? 9.211 -26.516 -6.102 1 90.75 89 SER A N 1
ATOM 652 C CA . SER A 1 89 ? 9.805 -26.828 -4.805 1 90.75 89 SER A CA 1
ATOM 653 C C . SER A 1 89 ? 10.211 -28.281 -4.707 1 90.75 89 SER A C 1
ATOM 655 O O . SER A 1 89 ? 9.508 -29.172 -5.219 1 90.75 89 SER A O 1
ATOM 657 N N . ALA A 1 90 ? 11.273 -28.531 -3.957 1 88.25 90 ALA A N 1
ATOM 658 C CA . ALA A 1 90 ? 11.711 -29.906 -3.695 1 88.25 90 ALA A CA 1
ATOM 659 C C . ALA A 1 90 ? 10.914 -30.516 -2.547 1 88.25 90 ALA A C 1
ATOM 661 O O . ALA A 1 90 ? 10.891 -31.75 -2.391 1 88.25 90 ALA A O 1
ATOM 662 N N . ALA A 1 91 ? 10.359 -29.641 -1.748 1 86.88 91 ALA A N 1
ATOM 663 C CA . ALA A 1 91 ? 9.555 -30.141 -0.631 1 86.88 91 ALA A CA 1
ATOM 664 C C . ALA A 1 91 ? 8.211 -30.672 -1.114 1 86.88 91 ALA A C 1
ATOM 666 O O . ALA A 1 91 ? 7.418 -29.938 -1.708 1 86.88 91 ALA A O 1
ATOM 667 N N . THR A 1 92 ? 7.949 -31.938 -0.871 1 83.81 92 THR A N 1
ATOM 668 C CA . THR A 1 92 ? 6.77 -32.625 -1.384 1 83.81 92 THR A CA 1
ATOM 669 C C . THR A 1 92 ? 5.492 -31.984 -0.846 1 83.81 92 THR A C 1
ATOM 671 O O . THR A 1 92 ? 4.457 -32 -1.515 1 83.81 92 THR A O 1
ATOM 674 N N . GLN A 1 93 ? 5.586 -31.281 0.229 1 85.12 93 GLN A N 1
ATOM 675 C CA . GLN A 1 93 ? 4.375 -30.75 0.842 1 85.12 93 GLN A CA 1
ATOM 676 C C . GLN A 1 93 ? 4.184 -29.281 0.496 1 85.12 93 GLN A C 1
ATOM 678 O O . GLN A 1 93 ? 3.217 -28.656 0.933 1 85.12 93 GLN A O 1
ATOM 683 N N . ALA A 1 94 ? 5.055 -28.844 -0.298 1 88.44 94 ALA A N 1
ATOM 684 C CA . ALA A 1 94 ? 4.961 -27.422 -0.641 1 88.44 94 ALA A CA 1
ATOM 685 C C . ALA A 1 94 ? 3.756 -27.156 -1.541 1 88.44 94 ALA A C 1
ATOM 687 O O . ALA A 1 94 ? 3.469 -27.938 -2.451 1 88.44 94 ALA A O 1
ATOM 688 N N . ARG A 1 95 ? 3.076 -26.047 -1.233 1 89.62 95 ARG A N 1
ATOM 689 C CA . ARG A 1 95 ? 1.88 -25.672 -1.986 1 89.62 95 ARG A CA 1
ATOM 690 C C . ARG A 1 95 ? 1.978 -24.25 -2.518 1 89.62 95 ARG A C 1
ATOM 692 O O . ARG A 1 95 ? 2.664 -23.406 -1.932 1 89.62 95 ARG A O 1
ATOM 699 N N . LEU A 1 96 ? 1.257 -24.031 -3.633 1 91.56 96 LEU A N 1
ATOM 700 C CA . LEU A 1 96 ? 1.045 -22.703 -4.195 1 91.56 96 LEU A CA 1
ATOM 701 C C . LEU A 1 96 ? -0.424 -22.297 -4.109 1 91.56 96 LEU A C 1
ATOM 703 O O . LEU A 1 96 ? -1.31 -23.109 -4.383 1 91.56 96 LEU A O 1
ATOM 707 N N . TYR A 1 97 ? -0.537 -21.125 -3.695 1 90.38 97 TYR A N 1
ATOM 708 C CA . TYR A 1 97 ? -1.876 -20.547 -3.742 1 90.38 97 TYR A CA 1
ATOM 709 C C . TYR A 1 97 ? -2.113 -19.828 -5.062 1 90.38 97 TYR A C 1
ATOM 711 O O . TYR A 1 97 ? -1.32 -18.969 -5.461 1 90.38 97 TYR A O 1
ATOM 719 N N . ARG A 1 98 ? -3.195 -20.234 -5.641 1 91.25 98 ARG A N 1
ATOM 720 C CA . ARG A 1 98 ? -3.613 -19.547 -6.863 1 91.25 98 ARG A CA 1
ATOM 721 C C . ARG A 1 98 ? -4.41 -18.297 -6.551 1 91.25 98 ARG A C 1
ATOM 723 O O . ARG A 1 98 ? -5.57 -18.375 -6.137 1 91.25 98 ARG A O 1
ATOM 730 N N . SER A 1 99 ? -3.836 -17.125 -6.781 1 89.31 99 SER A N 1
ATOM 731 C CA . SER A 1 99 ? -4.484 -15.883 -6.395 1 89.31 99 SER A CA 1
ATOM 732 C C . SER A 1 99 ? -5.641 -15.547 -7.332 1 89.31 99 SER A C 1
ATOM 734 O O . SER A 1 99 ? -6.613 -14.914 -6.922 1 89.31 99 SER A O 1
ATOM 736 N N . GLY A 1 100 ? -5.527 -15.906 -8.609 1 90.81 100 GLY A N 1
ATOM 737 C CA . GLY A 1 100 ? -6.492 -15.531 -9.633 1 90.81 100 GLY A CA 1
ATOM 738 C C . GLY A 1 100 ? -6.238 -14.156 -10.211 1 90.81 100 GLY A C 1
ATOM 739 O O . GLY A 1 100 ? -6.961 -13.711 -11.109 1 90.81 100 GLY A O 1
ATOM 740 N N . ASP A 1 101 ? -5.203 -13.453 -9.867 1 93.69 101 ASP A N 1
ATOM 741 C CA . ASP A 1 101 ? -4.891 -12.102 -10.32 1 93.69 101 ASP A CA 1
ATOM 742 C C . ASP A 1 101 ? -3.826 -12.125 -11.414 1 93.69 101 ASP A C 1
ATOM 744 O O . ASP A 1 101 ? -2.924 -12.961 -11.391 1 93.69 101 ASP A O 1
ATOM 748 N N . LEU A 1 102 ? -4.043 -11.164 -12.305 1 96.44 102 LEU A N 1
ATOM 749 C CA . LEU A 1 102 ? -3.082 -11.031 -13.398 1 96.44 102 LEU A CA 1
ATOM 750 C C . LEU A 1 102 ? -2.01 -10 -13.055 1 96.44 102 LEU A C 1
ATOM 752 O O . LEU A 1 102 ? -2.322 -8.906 -12.578 1 96.44 102 LEU A O 1
ATOM 756 N N . VAL A 1 103 ? -0.782 -10.43 -13.336 1 97.62 103 VAL A N 1
ATOM 757 C CA . VAL A 1 103 ? 0.352 -9.555 -13.062 1 97.62 103 VAL A CA 1
ATOM 758 C C . VAL A 1 103 ? 1.396 -9.703 -14.172 1 97.62 103 VAL A C 1
ATOM 760 O O . VAL A 1 103 ? 1.258 -10.547 -15.055 1 97.62 103 VAL A O 1
ATOM 763 N N . ARG A 1 104 ? 2.395 -8.82 -14.031 1 97.56 104 ARG A N 1
ATOM 764 C CA . ARG A 1 104 ? 3.525 -8.828 -14.953 1 97.56 104 ARG A CA 1
ATOM 765 C C . ARG A 1 104 ? 4.816 -8.438 -14.242 1 97.56 104 ARG A C 1
ATOM 767 O O . ARG A 1 104 ? 4.863 -7.426 -13.539 1 97.56 104 ARG A O 1
ATOM 774 N N . TRP A 1 105 ? 5.891 -9.312 -14.523 1 97.88 105 TRP A N 1
ATOM 775 C CA . TRP A 1 105 ? 7.199 -8.953 -13.984 1 97.88 105 TRP A CA 1
ATOM 776 C C . TRP A 1 105 ? 7.758 -7.715 -14.688 1 97.88 105 TRP A C 1
ATOM 778 O O . TRP A 1 105 ? 7.719 -7.621 -15.914 1 97.88 105 TRP A O 1
ATOM 788 N N . ASN A 1 106 ? 8.273 -6.836 -13.867 1 96.81 106 ASN A N 1
ATOM 789 C CA . ASN A 1 106 ? 9.117 -5.77 -14.391 1 96.81 106 ASN A CA 1
ATOM 790 C C . ASN A 1 106 ? 10.594 -6.133 -14.305 1 96.81 106 ASN A C 1
ATOM 792 O O . ASN A 1 106 ? 10.977 -7.016 -13.531 1 96.81 106 ASN A O 1
ATOM 796 N N . ALA A 1 107 ? 11.406 -5.457 -15.031 1 95.5 107 ALA A N 1
ATOM 797 C CA . ALA A 1 107 ? 12.836 -5.746 -15.078 1 95.5 107 ALA A CA 1
ATOM 798 C C . ALA A 1 107 ? 13.484 -5.539 -13.719 1 95.5 107 ALA A C 1
ATOM 800 O O . ALA A 1 107 ? 14.477 -6.191 -13.391 1 95.5 107 ALA A O 1
ATOM 801 N N . ASP A 1 108 ? 12.844 -4.723 -12.898 1 93.88 108 ASP A N 1
ATOM 802 C CA . ASP A 1 108 ? 13.453 -4.406 -11.609 1 93.88 108 ASP A CA 1
ATOM 803 C C . ASP A 1 108 ? 13 -5.383 -10.531 1 93.88 108 ASP A C 1
ATOM 805 O O . ASP A 1 108 ? 13.344 -5.23 -9.359 1 93.88 108 ASP A O 1
ATOM 809 N N . GLY A 1 109 ? 12.195 -6.285 -10.891 1 94.94 109 GLY A N 1
ATOM 810 C CA . GLY A 1 109 ? 11.766 -7.305 -9.953 1 94.94 109 GLY A CA 1
ATOM 811 C C . GLY A 1 109 ? 10.422 -7.012 -9.32 1 94.94 109 GLY A C 1
ATOM 812 O O . GLY A 1 109 ? 9.898 -7.82 -8.547 1 94.94 109 GLY A O 1
ATOM 813 N N . SER A 1 110 ? 9.844 -5.844 -9.641 1 96.56 110 SER A N 1
ATOM 814 C CA . SER A 1 110 ? 8.492 -5.559 -9.164 1 96.56 110 SER A CA 1
ATOM 815 C C . SER A 1 110 ? 7.441 -6.184 -10.07 1 96.56 110 SER A C 1
ATOM 817 O O . SER A 1 110 ? 7.758 -6.633 -11.172 1 96.56 110 SER A O 1
ATOM 819 N N . LEU A 1 111 ? 6.246 -6.219 -9.531 1 97.75 111 LEU A N 1
ATOM 820 C CA . LEU A 1 111 ? 5.125 -6.789 -10.273 1 97.75 111 LEU A CA 1
ATOM 821 C C . LEU A 1 111 ? 4.07 -5.727 -10.57 1 97.75 111 LEU A C 1
ATOM 823 O O . LEU A 1 111 ? 3.529 -5.113 -9.648 1 97.75 111 LEU A O 1
ATOM 827 N N . ASP A 1 112 ? 3.762 -5.539 -11.812 1 96.25 112 ASP A N 1
ATOM 828 C CA . ASP A 1 112 ? 2.576 -4.754 -12.141 1 96.25 112 ASP A CA 1
ATOM 829 C C . ASP A 1 112 ? 1.298 -5.52 -11.812 1 96.25 112 ASP A C 1
ATOM 831 O O . ASP A 1 112 ? 1.183 -6.707 -12.117 1 96.25 112 ASP A O 1
ATOM 835 N N . TYR A 1 113 ? 0.415 -4.922 -11.203 1 96.25 113 TYR A N 1
ATOM 836 C CA . TYR A 1 113 ? -0.896 -5.496 -10.922 1 96.25 113 TYR A CA 1
ATOM 837 C C . TYR A 1 113 ? -1.909 -5.082 -11.984 1 96.25 113 TYR A C 1
ATOM 839 O O . TYR A 1 113 ? -2.162 -3.891 -12.18 1 96.25 113 TYR A O 1
ATOM 847 N N . LEU A 1 114 ? -2.551 -6.016 -12.625 1 94.12 114 LEU A N 1
ATOM 848 C CA . LEU A 1 114 ? -3.406 -5.727 -13.766 1 94.12 114 LEU A CA 1
ATOM 849 C C . LEU A 1 114 ? -4.852 -6.113 -13.477 1 94.12 114 LEU A C 1
ATOM 851 O O . LEU A 1 114 ? -5.734 -5.91 -14.312 1 94.12 114 LEU A O 1
ATOM 855 N N . GLY A 1 115 ? -5.113 -6.562 -12.383 1 90.38 115 GLY A N 1
ATOM 856 C CA . GLY A 1 115 ? -6.469 -6.934 -11.992 1 90.38 115 GLY A CA 1
ATOM 857 C C . GLY A 1 115 ? -6.762 -8.406 -12.195 1 90.38 115 GLY A C 1
ATOM 858 O O . GLY A 1 115 ? -5.852 -9.234 -12.164 1 90.38 115 GLY A O 1
ATOM 859 N N . ARG A 1 116 ? -8.078 -8.758 -12.047 1 86.12 116 ARG A N 1
ATOM 860 C CA . ARG A 1 116 ? -8.523 -10.148 -12.141 1 86.12 116 ARG A CA 1
ATOM 861 C C . ARG A 1 116 ? -9.172 -10.422 -13.492 1 86.12 116 ARG A C 1
ATOM 863 O O . ARG A 1 116 ? -9.836 -9.547 -14.062 1 86.12 116 ARG A O 1
ATOM 870 N N . ASN A 1 117 ? -8.727 -11.57 -14.055 1 63.38 117 ASN A N 1
ATOM 871 C CA . ASN A 1 117 ? -9.359 -11.969 -15.305 1 63.38 117 ASN A CA 1
ATOM 872 C C . ASN A 1 117 ? -10.859 -12.148 -15.141 1 63.38 117 ASN A C 1
ATOM 874 O O . ASN A 1 117 ? -11.328 -12.617 -14.102 1 63.38 117 ASN A O 1
ATOM 878 N N . ASP B 1 1 ? -18.797 -18.812 -4.633 1 36.69 1 ASP B N 1
ATOM 879 C CA . ASP B 1 1 ? -17.891 -18.141 -5.566 1 36.69 1 ASP B CA 1
ATOM 880 C C . ASP B 1 1 ? -16.891 -17.266 -4.82 1 36.69 1 ASP B C 1
ATOM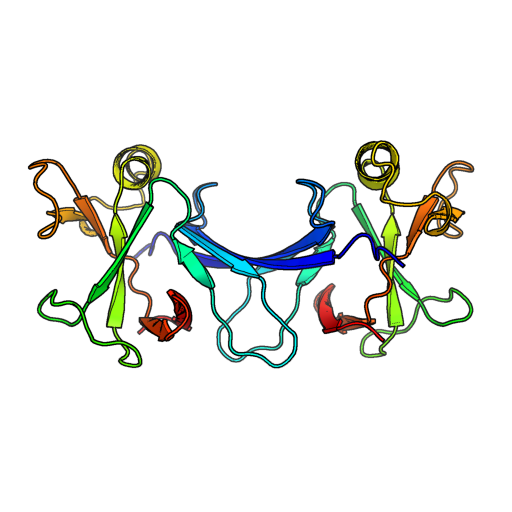 882 O O . ASP B 1 1 ? -16.5 -16.203 -5.316 1 36.69 1 ASP B O 1
ATOM 886 N N . SER B 1 2 ? -16.719 -17.344 -3.49 1 42.25 2 SER B N 1
ATOM 887 C CA . SER B 1 2 ? -16.188 -16.375 -2.531 1 42.25 2 SER B CA 1
ATOM 888 C C . SER B 1 2 ? -14.688 -16.172 -2.715 1 42.25 2 SER B C 1
ATOM 890 O O . SER B 1 2 ? -13.898 -17.078 -2.418 1 42.25 2 SER B O 1
ATOM 892 N N . ASP B 1 3 ? -14.195 -15.68 -3.807 1 51.84 3 ASP B N 1
ATOM 893 C CA . ASP B 1 3 ? -12.805 -15.445 -4.188 1 51.84 3 ASP B CA 1
ATOM 894 C C . ASP B 1 3 ? -12 -14.906 -3.012 1 51.84 3 ASP B C 1
ATOM 896 O O . ASP B 1 3 ? -12.391 -13.922 -2.377 1 51.84 3 ASP B O 1
ATOM 900 N N . PRO B 1 4 ? -11.422 -15.742 -2.285 1 57.88 4 PRO B N 1
ATOM 901 C CA . PRO B 1 4 ? -10.664 -15.312 -1.104 1 57.88 4 PRO B CA 1
ATOM 902 C C . PRO B 1 4 ? -9.836 -14.055 -1.357 1 57.88 4 PRO B C 1
ATOM 904 O O . PRO B 1 4 ? -9 -14.039 -2.268 1 57.88 4 PRO B O 1
ATOM 907 N N . GLY B 1 5 ? -10.664 -12.82 -1.733 1 75 5 GLY B N 1
ATOM 908 C CA . GLY B 1 5 ? -10.508 -11.477 -2.264 1 75 5 GLY B CA 1
ATOM 909 C C . GLY B 1 5 ? -9.164 -10.859 -1.952 1 75 5 GLY B C 1
ATOM 910 O O . GLY B 1 5 ? -8.766 -10.773 -0.789 1 75 5 GLY B O 1
ATOM 911 N N . PHE B 1 6 ? -8.125 -11.062 -2.785 1 86.44 6 PHE B N 1
ATOM 912 C CA . PHE B 1 6 ? -6.891 -10.297 -2.707 1 86.44 6 PHE B CA 1
ATOM 913 C C . PHE B 1 6 ? -7.145 -8.828 -3.039 1 86.44 6 PHE B C 1
ATOM 915 O O . PHE B 1 6 ? -8.078 -8.508 -3.779 1 86.44 6 PHE B O 1
ATOM 922 N N . ALA B 1 7 ? -6.328 -7.984 -2.299 1 89.62 7 ALA B N 1
ATOM 923 C CA . ALA B 1 7 ? -6.422 -6.555 -2.592 1 89.62 7 ALA B CA 1
ATOM 924 C C . ALA B 1 7 ? -5.047 -5.902 -2.584 1 89.62 7 ALA B C 1
ATOM 926 O O . ALA B 1 7 ? -4.09 -6.457 -2.039 1 89.62 7 ALA B O 1
ATOM 927 N N . VAL B 1 8 ? -4.941 -4.84 -3.301 1 94.12 8 VAL B N 1
ATOM 928 C CA . VAL B 1 8 ? -3.812 -3.924 -3.182 1 94.12 8 VAL B CA 1
ATOM 929 C C . VAL B 1 8 ? -4.16 -2.795 -2.213 1 94.12 8 VAL B C 1
ATOM 931 O O . VAL B 1 8 ? -5.148 -2.082 -2.412 1 94.12 8 VAL B O 1
ATOM 934 N N . ILE B 1 9 ? -3.402 -2.703 -1.184 1 94.31 9 ILE B N 1
ATOM 935 C CA . ILE B 1 9 ? -3.607 -1.655 -0.189 1 94.31 9 ILE B CA 1
ATOM 936 C C . ILE B 1 9 ? -2.43 -0.684 -0.211 1 94.31 9 ILE B C 1
ATOM 938 O O . ILE B 1 9 ? -1.277 -1.093 -0.051 1 94.31 9 ILE B O 1
ATOM 942 N N . ASN B 1 10 ? -2.705 0.56 -0.441 1 95.75 10 ASN B N 1
ATOM 943 C CA . ASN B 1 10 ? -1.703 1.606 -0.265 1 95.75 10 ASN B CA 1
ATOM 944 C C . ASN B 1 10 ? -1.612 2.057 1.19 1 95.75 10 ASN B C 1
ATOM 946 O O . ASN B 1 10 ? -2.629 2.371 1.812 1 95.75 10 ASN B O 1
ATOM 950 N N . ASN B 1 11 ? -0.411 2.066 1.671 1 94.69 11 ASN B N 1
ATOM 951 C CA . ASN B 1 11 ? -0.109 2.621 2.986 1 94.69 11 ASN B CA 1
ATOM 952 C C . ASN B 1 11 ? 0.85 3.805 2.889 1 94.69 11 ASN B C 1
ATOM 954 O O . ASN B 1 11 ? 1.89 3.713 2.234 1 94.69 11 ASN B O 1
ATOM 958 N N . TYR B 1 12 ? 0.403 4.836 3.469 1 94.44 12 TYR B N 1
ATOM 959 C CA . TYR B 1 12 ? 1.238 6.031 3.516 1 94.44 12 TYR B CA 1
ATOM 960 C C . TYR B 1 12 ? 1.704 6.316 4.938 1 94.44 12 TYR B C 1
ATOM 962 O O . TYR B 1 12 ? 0.899 6.316 5.875 1 94.44 12 TYR B O 1
ATOM 970 N N . GLY B 1 13 ? 2.996 6.562 5.094 1 90.06 13 GLY B N 1
ATOM 971 C CA . GLY B 1 13 ? 3.559 6.883 6.398 1 90.06 13 GLY B CA 1
ATOM 972 C C . GLY B 1 13 ? 5.055 7.129 6.359 1 90.06 13 GLY B C 1
ATOM 973 O O . GLY B 1 13 ? 5.672 7.055 5.293 1 90.06 13 GLY B O 1
ATOM 974 N N . PRO B 1 14 ? 5.516 7.496 7.547 1 85.31 14 PRO B N 1
ATOM 975 C CA . PRO B 1 14 ? 6.965 7.699 7.645 1 85.31 14 PRO B CA 1
ATOM 976 C C . PRO B 1 14 ? 7.754 6.414 7.41 1 85.31 14 PRO B C 1
ATOM 978 O O . PRO B 1 14 ? 7.367 5.352 7.898 1 85.31 14 PRO B O 1
ATOM 981 N N . THR B 1 15 ? 8.812 6.484 6.637 1 81.69 15 THR B N 1
ATOM 982 C CA . THR B 1 15 ? 9.594 5.309 6.285 1 81.69 15 THR B CA 1
ATOM 983 C C . THR B 1 15 ? 10.406 4.824 7.48 1 81.69 15 THR B C 1
ATOM 985 O O . THR B 1 15 ? 10.836 3.666 7.52 1 81.69 15 THR B O 1
ATOM 988 N N . GLU B 1 16 ? 10.547 5.652 8.43 1 75.19 16 GLU B N 1
ATOM 989 C CA . GLU B 1 16 ? 11.422 5.344 9.562 1 75.19 16 GLU B CA 1
ATOM 990 C C . GLU B 1 16 ? 10.648 4.656 10.68 1 75.19 16 GLU B C 1
ATOM 992 O O . GLU B 1 16 ? 11.219 4.297 11.711 1 75.19 16 GLU B O 1
ATOM 997 N N . THR B 1 17 ? 9.445 4.586 10.461 1 73.19 17 THR B N 1
ATOM 998 C CA . THR B 1 17 ? 8.617 3.967 11.492 1 73.19 17 THR B CA 1
ATOM 999 C C . THR B 1 17 ? 7.734 2.877 10.891 1 73.19 17 THR B C 1
ATOM 1001 O O . THR B 1 17 ? 7.742 2.664 9.672 1 73.19 17 THR B O 1
ATOM 1004 N N . THR B 1 18 ? 7.105 2.152 11.75 1 73.19 18 THR B N 1
ATOM 1005 C CA . THR B 1 18 ? 6.168 1.126 11.305 1 73.19 18 THR B CA 1
ATOM 1006 C C . THR B 1 18 ? 4.738 1.657 11.328 1 73.19 18 THR B C 1
ATOM 1008 O O . THR B 1 18 ? 3.791 0.911 11.07 1 73.19 18 THR B O 1
ATOM 1011 N N . VAL B 1 19 ? 4.699 2.975 11.484 1 78.69 19 VAL B N 1
ATOM 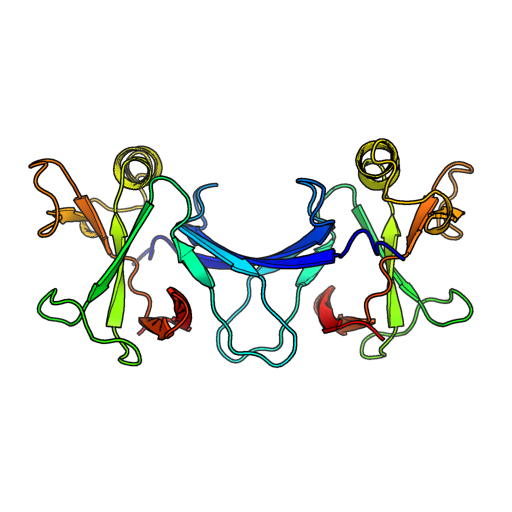1012 C CA . VAL B 1 19 ? 3.352 3.523 11.594 1 78.69 19 VAL B CA 1
ATOM 1013 C C . VAL B 1 19 ? 2.865 3.977 10.219 1 78.69 19 VAL B C 1
ATOM 1015 O O . VAL B 1 19 ? 3.641 4.523 9.43 1 78.69 19 VAL B O 1
ATOM 1018 N N . VAL B 1 20 ? 1.589 3.754 9.984 1 90.19 20 VAL B N 1
ATOM 1019 C CA . VAL B 1 20 ? 0.892 4.184 8.773 1 90.19 20 VAL B CA 1
ATOM 1020 C C . VAL B 1 20 ? -0.076 5.316 9.117 1 90.19 20 VAL B C 1
ATOM 1022 O O . VAL B 1 20 ? -0.765 5.27 10.133 1 90.19 20 VAL B O 1
ATOM 1025 N N . ALA B 1 21 ? -0.019 6.348 8.344 1 91.94 21 ALA B N 1
ATOM 1026 C CA . ALA B 1 21 ? -0.914 7.477 8.578 1 91.94 21 ALA B CA 1
ATOM 1027 C C . ALA B 1 21 ? -2.252 7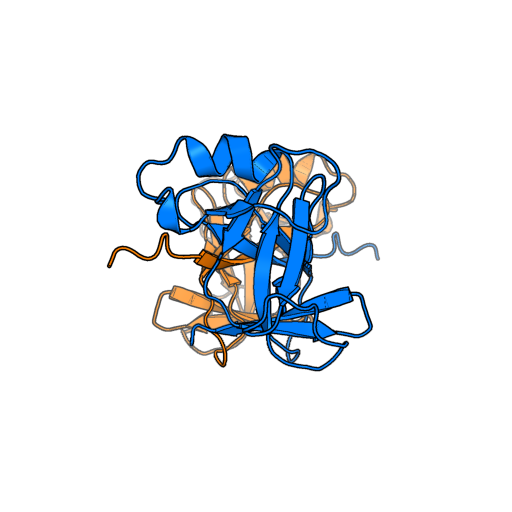.277 7.875 1 91.94 21 ALA B C 1
ATOM 1029 O O . ALA B 1 21 ? -3.307 7.594 8.43 1 91.94 21 ALA B O 1
ATOM 1030 N N . THR B 1 22 ? -2.207 6.844 6.617 1 95.25 22 THR B N 1
ATOM 1031 C CA . THR B 1 22 ? -3.412 6.586 5.84 1 95.25 22 THR B CA 1
ATOM 1032 C C . THR B 1 22 ? -3.318 5.238 5.125 1 95.25 22 THR B C 1
ATOM 1034 O O . THR B 1 22 ? -2.221 4.727 4.898 1 95.25 22 THR B O 1
ATOM 1037 N N . SER B 1 23 ? -4.453 4.754 4.805 1 95.56 23 SER B N 1
ATOM 1038 C CA . SER B 1 23 ? -4.539 3.461 4.133 1 95.56 23 SER B CA 1
ATOM 1039 C C . SER B 1 23 ? -5.805 3.363 3.287 1 95.56 23 SER B C 1
ATOM 1041 O O . SER B 1 23 ? -6.836 3.941 3.633 1 95.56 23 SER B O 1
ATOM 1043 N N . GLY B 1 24 ? -5.68 2.568 2.186 1 94.81 24 GLY B N 1
ATOM 1044 C CA . GLY B 1 24 ? -6.859 2.352 1.366 1 94.81 24 GLY B CA 1
ATOM 1045 C C . GLY B 1 24 ? -6.625 1.374 0.229 1 94.81 24 GLY B C 1
ATOM 1046 O O . GLY B 1 24 ? -5.539 1.334 -0.348 1 94.81 24 GLY B O 1
ATOM 1047 N N . ALA B 1 25 ? -7.641 0.721 -0.106 1 93.38 25 ALA B N 1
ATOM 1048 C CA . ALA B 1 25 ? -7.586 -0.219 -1.222 1 93.38 25 ALA B CA 1
ATOM 1049 C C . ALA B 1 25 ? -7.562 0.517 -2.559 1 93.38 25 ALA B C 1
ATOM 1051 O O . ALA B 1 25 ? -8.273 1.505 -2.744 1 93.38 25 ALA B O 1
ATOM 1052 N N . VAL B 1 26 ? -6.691 -0.016 -3.457 1 91.81 26 VAL B N 1
ATOM 1053 C CA . VAL B 1 26 ? -6.625 0.628 -4.766 1 91.81 26 VAL B CA 1
ATOM 1054 C C . VAL B 1 26 ? -6.992 -0.376 -5.855 1 91.81 26 VAL B C 1
ATOM 1056 O O . VAL B 1 26 ? -6.848 -1.587 -5.668 1 91.81 26 VAL B O 1
ATOM 1059 N N . GLN B 1 27 ? -7.492 0.197 -6.941 1 87.81 27 GLN B N 1
ATOM 1060 C CA . GLN B 1 27 ? -7.871 -0.598 -8.102 1 87.81 27 GLN B CA 1
ATOM 1061 C C . GLN B 1 27 ? -7 -0.261 -9.312 1 87.81 27 GLN B C 1
ATOM 1063 O O . GLN B 1 27 ? -6.504 0.862 -9.43 1 87.81 27 GLN B O 1
ATOM 1068 N N . PRO B 1 28 ? -6.816 -1.338 -10.156 1 85.56 28 PRO B N 1
ATOM 1069 C CA . PRO B 1 28 ? -6.078 -1.036 -11.391 1 85.56 28 PRO B CA 1
ATOM 1070 C C . PRO B 1 28 ? -6.711 0.099 -12.195 1 85.56 28 PRO B C 1
ATOM 1072 O O . PRO B 1 28 ? -7.938 0.183 -12.289 1 85.56 28 PRO B O 1
ATOM 1075 N N . GLY B 1 29 ? -5.84 0.938 -12.727 1 81.62 29 GLY B N 1
ATOM 1076 C CA . GLY B 1 29 ? -6.312 1.999 -13.602 1 81.62 29 GLY B CA 1
ATOM 1077 C C . GLY B 1 29 ? -6.82 3.213 -12.852 1 81.62 29 GLY B C 1
ATOM 1078 O O . GLY B 1 29 ? -7.215 4.207 -13.461 1 81.62 29 GLY B O 1
ATOM 1079 N N . GLY B 1 30 ? -6.918 3.199 -11.594 1 81.06 30 GLY B N 1
ATOM 1080 C CA . GLY B 1 30 ? -7.363 4.332 -10.797 1 81.06 30 GLY B CA 1
ATOM 1081 C C . GLY B 1 30 ? -6.23 5.262 -10.398 1 81.06 30 GLY B C 1
ATOM 1082 O O . GLY B 1 30 ? -5.062 4.977 -10.672 1 81.06 30 GLY B O 1
ATOM 1083 N N . PRO B 1 31 ? -6.625 6.398 -9.805 1 83.06 31 PRO B N 1
ATOM 1084 C CA . PRO B 1 31 ? -5.594 7.309 -9.305 1 83.06 31 PRO B CA 1
ATOM 1085 C C . PRO B 1 31 ? -4.805 6.723 -8.133 1 83.06 31 PRO B C 1
ATOM 1087 O O . PRO B 1 31 ? -5.277 5.797 -7.465 1 83.06 31 PRO B O 1
ATOM 1090 N N . LEU B 1 32 ? -3.594 7.23 -8.055 1 90.88 32 LEU B N 1
ATOM 1091 C CA . LEU B 1 32 ? -2.832 6.887 -6.855 1 90.88 32 LEU B CA 1
ATOM 1092 C C . LEU B 1 32 ? -3.391 7.598 -5.633 1 90.88 32 LEU B C 1
ATOM 1094 O O . LEU B 1 32 ? -3.066 8.766 -5.383 1 90.88 32 LEU B O 1
ATOM 1098 N N . HIS B 1 33 ? -4.215 6.906 -4.957 1 94.62 33 HIS B N 1
ATOM 1099 C CA . HIS B 1 33 ? -4.652 7.492 -3.697 1 94.62 33 HIS B CA 1
ATOM 1100 C C . HIS B 1 33 ? -4.09 6.723 -2.506 1 94.62 33 HIS B C 1
ATOM 1102 O O . HIS B 1 33 ? -3.652 5.578 -2.652 1 94.62 33 HIS B O 1
ATOM 1108 N N . ILE B 1 34 ? -4.059 7.387 -1.41 1 96.44 34 ILE B N 1
ATOM 1109 C CA . ILE B 1 34 ? -3.457 6.801 -0.217 1 96.44 34 ILE B CA 1
ATOM 1110 C C . ILE B 1 34 ? -4.535 6.543 0.831 1 96.44 34 ILE B C 1
ATOM 1112 O O . ILE B 1 34 ? -4.246 6.484 2.029 1 96.44 34 ILE B O 1
ATOM 1116 N N . GLY B 1 35 ? -5.773 6.422 0.392 1 96.81 35 GLY B N 1
ATOM 1117 C CA . GLY B 1 35 ? -6.875 6.121 1.293 1 96.81 35 GLY B CA 1
ATOM 1118 C C . GLY B 1 35 ? -7.184 7.25 2.26 1 96.81 35 GLY B C 1
ATOM 1119 O O . GLY B 1 35 ? -7.082 8.422 1.9 1 96.81 35 GLY B O 1
ATOM 1120 N N . GLY B 1 36 ? -7.766 6.879 3.365 1 96.25 36 GLY B N 1
ATOM 1121 C CA . GLY B 1 36 ? -8.094 7.797 4.445 1 96.25 36 GLY B CA 1
ATOM 1122 C C . GLY B 1 36 ? -7.312 7.523 5.719 1 96.25 36 GLY B C 1
ATOM 1123 O O . GLY B 1 36 ? -6.543 6.562 5.785 1 96.25 36 GLY B O 1
ATOM 1124 N N . PRO B 1 37 ? -7.391 8.453 6.695 1 94.62 37 PRO B N 1
ATOM 1125 C CA . PRO B 1 37 ? -6.645 8.273 7.941 1 94.62 37 PRO B CA 1
ATOM 1126 C C . PRO B 1 37 ? -6.984 6.965 8.648 1 94.62 37 PRO B C 1
ATOM 1128 O O . PRO B 1 37 ? -8.141 6.539 8.648 1 94.62 37 PRO B O 1
ATOM 1131 N N . ILE B 1 38 ? -5.91 6.293 9.18 1 91.12 38 ILE B N 1
ATOM 1132 C CA . ILE B 1 38 ? -6.141 5.094 9.984 1 91.12 38 ILE B CA 1
ATOM 1133 C C . ILE B 1 38 ? -6.691 5.484 11.352 1 91.12 38 ILE B C 1
ATOM 1135 O O . ILE B 1 38 ? -6.758 6.668 11.688 1 91.12 38 ILE B O 1
ATOM 1139 N N . ALA B 1 39 ? -6.977 4.488 12.156 1 86.12 39 ALA B N 1
ATOM 1140 C CA . ALA B 1 39 ? -7.531 4.754 13.477 1 86.12 39 ALA B CA 1
ATOM 1141 C C . ALA B 1 39 ? -6.562 5.574 14.328 1 86.12 39 ALA B C 1
ATOM 1143 O O . ALA B 1 39 ? -5.348 5.375 14.258 1 86.12 39 ALA B O 1
ATOM 1144 N N . ASN B 1 40 ? -7.027 6.504 15.109 1 85.19 40 ASN B N 1
ATOM 1145 C CA . ASN B 1 40 ? -6.312 7.352 16.062 1 85.19 40 ASN B CA 1
ATOM 1146 C C . ASN B 1 40 ? -5.383 8.328 15.352 1 85.19 40 ASN B C 1
ATOM 1148 O O . ASN B 1 40 ? -4.414 8.812 15.938 1 85.19 40 ASN B O 1
ATOM 1152 N N . THR B 1 41 ? -5.578 8.516 14.078 1 90.31 41 THR B N 1
ATOM 1153 C CA . THR B 1 41 ? -4.824 9.477 13.281 1 90.31 41 THR B CA 1
ATOM 1154 C C . THR B 1 41 ? -5.754 10.539 12.695 1 90.31 41 THR B C 1
ATOM 1156 O O . THR B 1 41 ? -6.891 10.242 12.328 1 90.31 41 THR B O 1
ATOM 1159 N N . ARG B 1 42 ? -5.285 11.703 12.766 1 92.25 42 ARG B N 1
ATOM 1160 C CA . ARG B 1 42 ? -5.953 12.812 12.086 1 92.25 42 ARG B CA 1
ATOM 1161 C C . ARG B 1 42 ? -5.078 13.383 10.977 1 92.25 42 ARG B C 1
ATOM 1163 O O . ARG B 1 42 ? -3.861 13.484 11.133 1 92.25 42 ARG B O 1
ATOM 1170 N N . VAL B 1 43 ? -5.84 13.688 9.875 1 95.81 43 VAL B N 1
ATOM 1171 C CA . VAL B 1 43 ? -5.082 14.32 8.797 1 95.81 43 VAL B CA 1
ATOM 1172 C C . VAL B 1 43 ? -5.809 15.578 8.328 1 95.81 43 VAL B C 1
ATOM 1174 O O . VAL B 1 43 ? -7.039 15.648 8.375 1 95.81 43 VAL B O 1
ATOM 1177 N N . TYR B 1 44 ? -5.004 16.516 7.906 1 97 44 TYR B N 1
ATOM 1178 C CA . TYR B 1 44 ? -5.504 17.75 7.324 1 97 44 TYR B CA 1
ATOM 1179 C C . TYR B 1 44 ? -4.793 18.062 6.012 1 97 44 TYR B C 1
ATOM 1181 O O . TYR B 1 44 ? -3.598 17.797 5.867 1 97 44 TYR B O 1
ATOM 1189 N N . VAL B 1 45 ? -5.586 18.547 5.152 1 98.25 45 VAL B N 1
ATOM 1190 C CA . VAL B 1 45 ? -5.027 19.125 3.936 1 98.25 45 VAL B CA 1
ATOM 1191 C C . VAL B 1 45 ? -5.113 20.641 4.004 1 98.25 45 VAL B C 1
ATOM 1193 O O . VAL B 1 45 ? -6.207 21.219 3.975 1 98.25 45 VAL B O 1
ATOM 1196 N N . LEU B 1 46 ? -3.941 21.297 4.074 1 98.12 46 LEU B N 1
ATOM 1197 C CA . LEU B 1 46 ? -3.936 22.719 4.383 1 98.12 46 LEU B CA 1
ATOM 1198 C C . LEU B 1 46 ? -3.213 23.516 3.297 1 98.12 46 LEU B C 1
ATOM 1200 O O . LEU B 1 46 ? -2.297 22.984 2.654 1 98.12 46 LEU B O 1
ATOM 1204 N N . ASP B 1 47 ? -3.662 24.75 3.178 1 97.69 47 ASP B N 1
ATOM 1205 C CA . ASP B 1 47 ? -2.934 25.672 2.307 1 97.69 47 ASP B CA 1
ATOM 1206 C C . ASP B 1 47 ? -1.78 26.344 3.051 1 97.69 47 ASP B C 1
ATOM 1208 O O . ASP B 1 47 ? -1.435 25.938 4.164 1 97.69 47 ASP B O 1
ATOM 1212 N N . GLU B 1 48 ? -1.14 27.328 2.43 1 95.12 48 GLU B N 1
ATOM 1213 C CA . GLU B 1 48 ? 0.055 27.953 2.975 1 95.12 48 GLU B CA 1
ATOM 1214 C C . GLU B 1 48 ? -0.265 28.734 4.25 1 95.12 48 GLU B C 1
ATOM 1216 O O . GLU B 1 48 ? 0.631 29.031 5.043 1 95.12 48 GLU B O 1
ATOM 1221 N N . GLN B 1 49 ? -1.487 29.125 4.434 1 96.06 49 GLN B N 1
ATOM 1222 C CA . GLN B 1 49 ? -1.908 29.875 5.617 1 96.06 49 GLN B CA 1
ATOM 1223 C C . GLN B 1 49 ? -2.432 28.922 6.699 1 96.06 49 GLN B C 1
ATOM 1225 O O . GLN B 1 49 ? -3.047 29.375 7.672 1 96.06 49 GLN B O 1
ATOM 1230 N N . LEU B 1 50 ? -2.283 27.609 6.492 1 96.44 50 LEU B N 1
ATOM 1231 C CA . LEU B 1 50 ? -2.711 26.578 7.43 1 96.44 50 LEU B CA 1
ATOM 1232 C C . LEU B 1 50 ? -4.23 26.531 7.543 1 96.44 50 LEU B C 1
ATOM 1234 O O . LEU B 1 50 ? -4.773 26.297 8.625 1 96.44 50 LEU B O 1
ATOM 1238 N N . GLN B 1 51 ? -4.871 26.875 6.441 1 97.69 51 GLN B N 1
ATOM 1239 C CA . GLN B 1 51 ? -6.32 26.719 6.352 1 97.69 51 GLN B CA 1
ATOM 1240 C C . GLN B 1 51 ? -6.691 25.484 5.539 1 97.69 51 GLN B C 1
ATOM 1242 O O . GLN B 1 51 ? -6.074 25.203 4.508 1 97.69 51 GLN B O 1
ATOM 1247 N N . PRO B 1 52 ? -7.695 24.734 6.027 1 98.19 52 PRO B N 1
ATOM 1248 C CA . PRO B 1 52 ? -8.133 23.578 5.242 1 98.19 52 PRO B CA 1
ATOM 1249 C C . PRO B 1 52 ? -8.609 23.969 3.844 1 98.19 52 PRO B C 1
ATOM 1251 O O . PRO B 1 52 ? -9.32 24.953 3.68 1 98.19 52 PRO B O 1
ATOM 1254 N N . VAL B 1 53 ? -8.227 23.188 2.881 1 98.5 53 VAL B N 1
ATOM 1255 C CA . VAL B 1 53 ? -8.688 23.422 1.519 1 98.5 53 VAL B CA 1
ATOM 1256 C C . VAL B 1 53 ? -9.922 22.562 1.231 1 98.5 53 VAL B C 1
ATOM 1258 O O . VAL B 1 53 ? -10.109 21.516 1.847 1 98.5 53 VAL B O 1
ATOM 1261 N N . PRO B 1 54 ? -10.758 23 0.227 1 97.94 54 PRO B N 1
ATOM 1262 C CA . PRO B 1 54 ? -11.945 22.203 -0.114 1 97.94 54 PRO B CA 1
ATOM 1263 C C . PRO B 1 54 ? -11.586 20.891 -0.811 1 97.94 54 PRO B C 1
ATOM 1265 O O . PRO B 1 54 ? -10.445 20.703 -1.239 1 97.94 54 PRO B O 1
ATOM 1268 N N . ILE B 1 55 ? -12.609 20.031 -0.875 1 97.75 55 ILE B N 1
ATOM 1269 C CA . ILE B 1 55 ? -12.484 18.797 -1.647 1 97.75 55 ILE B CA 1
ATOM 1270 C C . ILE B 1 55 ? -12.047 19.125 -3.072 1 97.75 55 ILE B C 1
ATOM 1272 O O . ILE B 1 55 ? -12.539 20.078 -3.678 1 97.75 55 ILE B O 1
ATOM 1276 N N . GLY B 1 56 ? -11.102 18.406 -3.592 1 97.69 56 GLY B N 1
ATOM 1277 C CA . GLY B 1 56 ? -10.656 18.547 -4.969 1 97.69 56 GLY B CA 1
ATOM 1278 C C . GLY B 1 56 ? -9.516 19.547 -5.125 1 97.69 56 GLY B C 1
ATOM 1279 O O . GLY B 1 56 ? -8.922 19.641 -6.199 1 97.69 56 GLY B O 1
ATOM 1280 N N . VAL B 1 57 ? -9.211 20.312 -4.09 1 98.25 57 VAL B N 1
ATOM 1281 C CA . VAL B 1 57 ? -8.164 21.328 -4.156 1 98.25 57 VAL B CA 1
ATOM 1282 C C . VAL B 1 57 ? -6.875 20.781 -3.543 1 98.25 57 VAL B C 1
ATOM 1284 O O . VAL B 1 57 ? -6.91 20.125 -2.494 1 98.25 57 VAL B O 1
ATOM 1287 N N . VAL B 1 58 ? -5.754 21.016 -4.215 1 97.88 58 VAL B N 1
ATOM 1288 C CA . VAL B 1 58 ? -4.457 20.516 -3.777 1 97.88 58 VAL B CA 1
ATOM 1289 C C . VAL B 1 58 ? -3.98 21.312 -2.559 1 97.88 58 VAL B C 1
ATOM 1291 O O . VAL B 1 58 ? -4.105 22.531 -2.516 1 97.88 58 VAL B O 1
ATOM 1294 N N . GLY B 1 59 ? -3.475 20.656 -1.514 1 98 59 GLY B N 1
ATOM 1295 C CA . GLY B 1 59 ? -2.834 21.203 -0.333 1 98 59 GLY B CA 1
ATOM 1296 C C . GLY B 1 59 ? -1.776 20.297 0.26 1 98 59 GLY B C 1
ATOM 1297 O O . GLY B 1 59 ? -1.545 19.203 -0.243 1 98 59 GLY B O 1
ATOM 1298 N N . GLU B 1 60 ? -1.093 20.766 1.295 1 96.94 60 GLU B N 1
ATOM 1299 C CA . GLU B 1 60 ? -0.083 19.969 1.99 1 96.94 60 GLU B CA 1
ATOM 1300 C C . GLU B 1 60 ? -0.717 19.078 3.064 1 96.94 60 GLU B C 1
ATOM 1302 O O . GLU B 1 60 ? -1.62 19.531 3.779 1 96.94 60 GLU B O 1
ATOM 1307 N N . LEU B 1 61 ? -0.177 17.891 3.223 1 96.38 61 LEU B N 1
ATOM 1308 C CA . LEU B 1 61 ? -0.703 16.922 4.18 1 96.38 61 LEU B CA 1
ATOM 1309 C C . LEU B 1 61 ? -0.08 17.125 5.555 1 96.38 61 LEU B C 1
ATOM 1311 O O . LEU B 1 61 ? 1.145 17.094 5.695 1 96.38 61 LEU B O 1
ATOM 1315 N N . TYR B 1 62 ? -0.911 17.312 6.523 1 94.06 62 TYR B N 1
ATOM 1316 C CA . TYR B 1 62 ? -0.539 17.375 7.93 1 94.06 62 TYR B CA 1
ATOM 1317 C C . TYR B 1 62 ? -1.143 16.203 8.703 1 94.06 62 TYR B C 1
ATOM 1319 O O . TYR B 1 62 ? -2.293 15.828 8.477 1 94.06 62 TYR B O 1
ATOM 1327 N N . ILE B 1 63 ? -0.352 15.727 9.555 1 92.62 63 ILE B N 1
ATOM 1328 C CA . ILE B 1 63 ? -0.762 14.523 10.273 1 92.62 63 ILE B CA 1
ATOM 1329 C C . ILE B 1 63 ? -0.739 14.789 11.781 1 92.62 63 ILE B C 1
ATOM 1331 O O . ILE B 1 63 ? 0.247 15.305 12.312 1 92.62 63 ILE B O 1
ATOM 1335 N N . GLY B 1 64 ? -1.856 14.484 12.414 1 90.88 64 GLY B N 1
ATOM 1336 C CA . GLY B 1 64 ? -1.988 14.602 13.859 1 90.88 64 GLY B CA 1
ATOM 1337 C C . GLY B 1 64 ? -2.537 13.352 14.508 1 90.88 64 GLY B C 1
ATOM 1338 O O . GLY B 1 64 ? -2.717 12.328 13.852 1 90.88 64 GLY B O 1
ATOM 1339 N N . GLY B 1 65 ? -2.705 13.43 15.891 1 85.62 65 GLY B N 1
ATOM 1340 C CA . GLY B 1 65 ? -3.254 12.32 16.641 1 85.62 65 GLY B CA 1
ATOM 1341 C C . GLY B 1 65 ? -2.277 11.742 17.656 1 85.62 65 GLY B C 1
ATOM 1342 O O . GLY B 1 65 ? -1.128 12.18 17.734 1 85.62 65 GLY B O 1
ATOM 1343 N N . ALA B 1 66 ? -2.834 10.805 18.484 1 73.56 66 ALA B N 1
ATOM 1344 C CA . ALA B 1 66 ? -2.094 10.273 19.625 1 73.56 66 ALA B CA 1
ATOM 1345 C C . ALA B 1 66 ? -0.808 9.594 19.172 1 73.56 66 ALA B C 1
ATOM 1347 O O . ALA B 1 66 ? 0.222 9.688 19.844 1 73.56 66 ALA B O 1
ATOM 1348 N N . GLY B 1 67 ? -0.771 8.969 18.094 1 62.78 67 GLY B N 1
ATOM 1349 C CA . GLY B 1 67 ? 0.387 8.219 17.641 1 62.78 67 GLY B CA 1
ATOM 1350 C C . GLY B 1 67 ? 1.491 9.109 17.094 1 62.78 67 GLY B C 1
ATOM 1351 O O . GLY B 1 67 ? 2.664 8.727 17.109 1 62.78 67 GLY B O 1
ATOM 1352 N N . VAL B 1 68 ? 1.183 10.242 16.531 1 64.31 68 VAL B N 1
ATOM 1353 C CA . VAL B 1 68 ? 2.17 11.117 15.906 1 64.31 68 VAL B CA 1
ATOM 1354 C C . VAL B 1 68 ? 3.139 11.641 16.953 1 64.31 68 VAL B C 1
ATOM 1356 O O . VAL B 1 68 ? 4.355 11.633 16.75 1 64.31 68 VAL B O 1
ATOM 1359 N N . ALA B 1 69 ? 2.65 12.078 18.047 1 59.91 69 ALA B N 1
ATOM 1360 C CA . ALA B 1 69 ? 3.516 12.656 19.078 1 59.91 69 ALA B CA 1
ATOM 1361 C C . ALA B 1 69 ? 4.422 11.586 19.688 1 59.91 69 ALA B C 1
ATOM 1363 O O . ALA B 1 69 ? 5.609 11.836 19.922 1 59.91 69 ALA B O 1
ATOM 1364 N N . ARG B 1 70 ? 3.85 10.438 19.891 1 59.53 70 ARG B N 1
ATOM 1365 C CA . ARG B 1 70 ? 4.641 9.43 20.594 1 59.53 70 ARG B CA 1
ATOM 1366 C C . ARG B 1 70 ? 5.566 8.703 19.625 1 59.53 70 ARG B C 1
ATOM 1368 O O . ARG B 1 70 ? 6.719 8.414 19.953 1 59.53 70 ARG B O 1
ATOM 1375 N N . GLY B 1 71 ? 5.055 8.398 18.625 1 57.66 71 GLY B N 1
ATOM 1376 C CA . GLY B 1 71 ? 5.746 7.484 17.734 1 57.66 71 GLY B CA 1
ATOM 1377 C C . GLY B 1 71 ? 6.77 8.172 16.844 1 57.66 71 GLY B C 1
ATOM 1378 O O . GLY B 1 71 ? 7.777 7.566 16.469 1 57.66 71 GLY B O 1
ATOM 1379 N N . TYR B 1 72 ? 6.273 9.406 16.484 1 63.75 72 TYR B N 1
ATOM 1380 C CA . TYR B 1 72 ? 7.215 10.117 15.633 1 63.75 72 TYR B CA 1
ATOM 1381 C C . TYR B 1 72 ? 8.336 10.734 16.469 1 63.75 72 TYR B C 1
ATOM 1383 O O . TYR B 1 72 ? 9.43 10.992 15.953 1 63.75 72 TYR B O 1
ATOM 1391 N N . LEU B 1 73 ? 8.07 10.977 17.781 1 54.25 73 LEU B N 1
ATOM 1392 C CA . LEU B 1 73 ? 8.914 11.766 18.672 1 54.25 73 LEU B CA 1
ATOM 1393 C C . LEU B 1 73 ? 10.258 11.07 18.891 1 54.25 73 LEU B C 1
ATOM 1395 O O . LEU B 1 73 ? 11.297 11.734 18.969 1 54.25 73 LEU B O 1
ATOM 1399 N N . ASN B 1 74 ? 10.227 9.852 19.156 1 53.53 74 ASN B N 1
ATOM 1400 C CA . ASN B 1 74 ? 11.523 9.328 19.578 1 53.53 74 ASN B CA 1
ATOM 1401 C C . ASN B 1 74 ? 12.469 9.133 18.406 1 53.53 74 ASN B C 1
ATOM 1403 O O . ASN B 1 74 ? 13.422 8.359 18.484 1 53.53 74 ASN B O 1
ATOM 1407 N N . ARG B 1 75 ? 11.953 9.836 17.391 1 55.34 75 ARG B N 1
ATOM 1408 C CA . ARG B 1 75 ? 12.922 9.648 16.312 1 55.34 75 ARG B CA 1
ATOM 1409 C C . ARG B 1 75 ? 13.594 10.961 15.953 1 55.34 75 ARG B C 1
ATOM 1411 O O . ARG B 1 75 ? 12.953 11.867 15.422 1 55.34 75 ARG B O 1
ATOM 1418 N N . PRO B 1 76 ? 14.727 11.094 16.516 1 52.47 76 PRO B N 1
ATOM 1419 C CA . PRO B 1 76 ? 15.547 12.305 16.375 1 52.47 76 PRO B CA 1
ATOM 1420 C C . PRO B 1 76 ? 15.438 12.938 14.984 1 52.47 76 PRO B C 1
ATOM 1422 O O . PRO B 1 76 ? 15.562 14.156 14.852 1 52.47 76 PRO B O 1
ATOM 1425 N N . GLN B 1 77 ? 15.32 12.055 14.039 1 53.62 77 GLN B N 1
ATOM 1426 C CA . GLN B 1 77 ? 15.43 12.648 12.703 1 53.62 77 GLN B CA 1
ATOM 1427 C C . GLN B 1 77 ? 14.125 13.344 12.305 1 53.62 77 GLN B C 1
ATOM 1429 O O . GLN B 1 77 ? 14.109 14.141 11.367 1 53.62 77 GLN B O 1
ATOM 1434 N N . MET B 1 78 ? 13.148 12.805 12.859 1 57.16 78 MET B N 1
ATOM 1435 C CA . MET B 1 78 ? 11.977 13.648 12.641 1 57.16 78 MET B CA 1
ATOM 1436 C C . MET B 1 78 ? 12.023 14.891 13.516 1 57.16 78 MET B C 1
ATOM 1438 O O . MET B 1 78 ? 11.789 14.812 14.727 1 57.16 78 MET B O 1
ATOM 1442 N N . THR B 1 79 ? 12.641 15.883 12.961 1 61.62 79 THR B N 1
ATOM 1443 C CA . THR B 1 79 ? 13.086 17.062 13.68 1 61.62 79 THR B CA 1
ATOM 1444 C C . THR B 1 79 ? 11.891 17.828 14.266 1 61.62 79 THR B C 1
ATOM 1446 O O . THR B 1 79 ? 10.789 17.766 13.727 1 61.62 79 THR B O 1
ATOM 1449 N N . GLU B 1 80 ? 12.016 18.281 15.508 1 67.62 80 GLU B N 1
ATOM 1450 C CA . GLU B 1 80 ? 11.117 19.203 16.203 1 67.62 80 GLU B CA 1
ATOM 1451 C C . GLU B 1 80 ? 10.602 20.281 15.25 1 67.62 80 GLU B C 1
ATOM 1453 O O . GLU B 1 80 ? 9.484 20.766 15.406 1 67.62 80 GLU B O 1
ATOM 1458 N N . GLU B 1 81 ? 11.352 20.406 14.164 1 74.19 81 GLU B N 1
ATOM 1459 C CA . GLU B 1 81 ? 11.039 21.531 13.281 1 74.19 81 GLU B CA 1
ATOM 1460 C C . GLU B 1 81 ? 9.844 21.203 12.391 1 74.19 81 GLU B C 1
ATOM 1462 O O . GLU B 1 81 ? 9.195 22.109 11.859 1 74.19 81 GLU B O 1
ATOM 1467 N N . ARG B 1 82 ? 9.445 20.016 12.414 1 84.38 82 ARG B N 1
ATOM 1468 C CA . ARG B 1 82 ? 8.352 19.641 11.523 1 84.38 82 ARG B CA 1
ATOM 1469 C C . ARG B 1 82 ? 7.031 19.547 12.289 1 84.38 82 ARG B C 1
ATOM 1471 O O . ARG B 1 82 ? 5.977 19.312 11.688 1 84.38 82 ARG B O 1
ATOM 1478 N N . PHE B 1 83 ? 7.18 19.875 13.484 1 88.12 83 PHE B N 1
ATOM 1479 C CA . PHE B 1 83 ? 5.969 19.844 14.289 1 88.12 83 PHE B CA 1
ATOM 1480 C C . PHE B 1 83 ? 5.465 21.25 14.578 1 88.12 83 PHE B C 1
ATOM 1482 O O . PHE B 1 83 ? 6.254 22.141 14.883 1 88.12 83 PHE B O 1
ATOM 1489 N N . ILE B 1 84 ? 4.176 21.344 14.406 1 88.5 84 ILE B N 1
ATOM 1490 C CA . ILE B 1 84 ? 3.541 22.594 14.773 1 88.5 84 ILE B CA 1
ATOM 1491 C C . ILE B 1 84 ? 2.398 22.328 15.758 1 88.5 84 ILE B C 1
ATOM 1493 O O . ILE B 1 84 ? 1.909 21.203 15.859 1 88.5 84 ILE B O 1
ATOM 1497 N N . ALA B 1 85 ? 2.023 23.391 16.453 1 89.94 85 ALA B N 1
ATOM 1498 C CA . ALA B 1 85 ? 0.82 23.281 17.266 1 89.94 85 ALA B CA 1
ATOM 1499 C C . ALA B 1 85 ? -0.4 22.953 16.406 1 89.94 85 ALA B C 1
ATOM 1501 O O . ALA B 1 85 ? -0.565 23.5 15.32 1 89.94 85 ALA B O 1
ATOM 1502 N N . ASP B 1 86 ? -1.226 22.078 16.891 1 93.31 86 ASP B N 1
ATOM 1503 C CA . ASP B 1 86 ? -2.449 21.719 16.188 1 93.31 86 ASP B CA 1
ATOM 1504 C C . ASP B 1 86 ? -3.543 22.75 16.422 1 93.31 86 ASP B C 1
ATOM 1506 O O . ASP B 1 86 ? -4.152 22.797 17.484 1 93.31 86 ASP B O 1
ATOM 1510 N N . PRO B 1 87 ? -3.861 23.547 15.445 1 93.44 87 PRO B N 1
ATOM 1511 C CA . PRO B 1 87 ? -4.855 24.609 15.656 1 93.44 87 PRO B CA 1
ATOM 1512 C C . PRO B 1 87 ? -6.285 24.078 15.68 1 93.44 87 PRO B C 1
ATOM 1514 O O . PRO B 1 87 ? -7.223 24.828 15.969 1 93.44 87 PRO B O 1
ATOM 1517 N N . PHE B 1 88 ? -6.43 22.844 15.414 1 94.19 88 PHE B N 1
ATOM 1518 C CA . PHE B 1 88 ? -7.766 22.281 15.297 1 94.19 88 PHE B CA 1
ATOM 1519 C C . PHE B 1 88 ? -8.109 21.453 16.531 1 94.19 88 PHE B C 1
ATOM 1521 O O . PHE B 1 88 ? -9.195 20.875 16.609 1 94.19 88 PHE B O 1
ATOM 1528 N N . SER B 1 89 ? -7.152 21.344 17.359 1 90.62 89 SER B N 1
ATOM 1529 C CA . SER B 1 89 ? -7.355 20.547 18.562 1 90.62 89 SER B CA 1
ATOM 1530 C C . SER B 1 89 ? -7.547 21.438 19.781 1 90.62 89 SER B C 1
ATOM 1532 O O . SER B 1 89 ? -6.91 22.484 19.906 1 90.62 89 SER B O 1
ATOM 1534 N N . ALA B 1 90 ? -8.344 20.938 20.734 1 88.06 90 ALA B N 1
ATOM 1535 C CA . ALA B 1 90 ? -8.531 21.641 22 1 88.06 90 ALA B CA 1
ATOM 1536 C C . ALA B 1 90 ? -7.402 21.328 22.984 1 88.06 90 ALA B C 1
ATOM 1538 O O . ALA B 1 90 ? -7.199 22.062 23.953 1 88.06 90 ALA B O 1
ATOM 1539 N N . ALA B 1 91 ? -6.746 20.219 22.719 1 86.56 91 ALA B N 1
ATOM 1540 C CA . ALA B 1 91 ? -5.633 19.844 23.578 1 86.56 91 ALA B CA 1
ATOM 1541 C C . ALA B 1 91 ? -4.41 20.703 23.312 1 86.56 91 ALA B C 1
ATOM 1543 O O . ALA B 1 91 ? -3.885 20.719 22.188 1 86.56 91 ALA B O 1
ATOM 1544 N N . THR B 1 92 ? -3.965 21.422 24.297 1 83.62 92 THR B N 1
ATOM 1545 C CA . THR B 1 92 ? -2.891 22.406 24.172 1 83.62 92 THR B CA 1
ATOM 1546 C C . THR B 1 92 ? -1.598 21.734 23.719 1 83.62 92 THR B C 1
ATOM 1548 O O 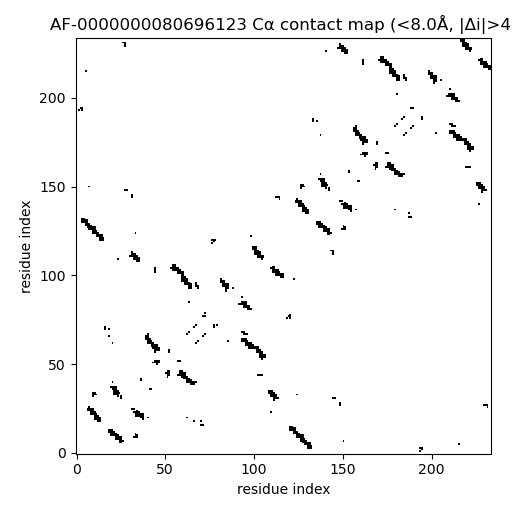. THR B 1 92 ? -0.777 22.344 23.031 1 83.62 92 THR B O 1
ATOM 1551 N N . GLN B 1 93 ? -1.494 20.453 23.922 1 84.62 93 GLN B N 1
ATOM 1552 C CA . GLN B 1 93 ? -0.23 19.797 23.625 1 84.62 93 GLN B CA 1
ATOM 1553 C C . GLN B 1 93 ? -0.305 19.047 22.297 1 84.62 93 GLN B C 1
ATOM 1555 O O . GLN B 1 93 ? 0.666 18.422 21.875 1 84.62 93 GLN B O 1
ATOM 1560 N N . ALA B 1 94 ? -1.391 19.219 21.703 1 88.19 94 ALA B N 1
ATOM 1561 C CA . ALA B 1 94 ? -1.551 18.5 20.438 1 88.19 94 ALA B CA 1
ATOM 1562 C C . ALA B 1 94 ? -0.667 19.109 19.344 1 88.19 94 ALA B C 1
ATOM 1564 O O . ALA B 1 94 ? -0.545 20.328 19.25 1 88.19 94 ALA B O 1
ATOM 1565 N N . ARG B 1 95 ? -0.062 18.203 18.562 1 89.19 95 ARG B N 1
ATOM 1566 C CA . ARG B 1 95 ? 0.841 18.625 17.5 1 89.19 95 ARG B CA 1
ATOM 1567 C C . ARG B 1 95 ? 0.449 18.016 16.172 1 89.19 95 ARG B C 1
ATOM 1569 O O . ARG B 1 95 ? -0.138 16.938 16.125 1 89.19 95 ARG B O 1
ATOM 1576 N N . LEU B 1 96 ? 0.814 18.766 15.102 1 91.31 96 LEU B N 1
ATOM 1577 C CA . LEU B 1 96 ? 0.724 18.266 13.727 1 91.31 96 LEU B CA 1
ATOM 1578 C C . LEU B 1 96 ? 2.111 18.109 13.117 1 91.31 96 LEU B C 1
ATOM 1580 O O . LEU B 1 96 ? 2.982 18.953 13.297 1 91.31 96 LEU B O 1
ATOM 1584 N N . TYR B 1 97 ? 2.201 17 12.5 1 90.06 97 TYR B N 1
ATOM 1585 C CA . TYR B 1 97 ? 3.408 16.797 11.711 1 90.06 97 TYR B CA 1
ATOM 1586 C C . TYR B 1 97 ? 3.209 17.281 10.273 1 90.06 97 TYR B C 1
ATOM 1588 O O . TYR B 1 97 ? 2.254 16.875 9.609 1 90.06 97 TYR B O 1
ATOM 1596 N N . ARG B 1 98 ? 4.137 18.109 9.914 1 91.06 98 ARG B N 1
ATOM 1597 C CA . ARG B 1 98 ? 4.141 18.562 8.531 1 91.06 98 ARG B CA 1
ATOM 1598 C C . ARG B 1 98 ? 4.844 17.562 7.625 1 91.06 98 ARG B C 1
ATOM 1600 O O . ARG B 1 98 ? 6.074 17.453 7.645 1 91.06 98 ARG B O 1
ATOM 1607 N N . SER B 1 99 ? 4.098 16.875 6.789 1 89.12 99 SER B N 1
ATOM 1608 C CA . SER B 1 99 ? 4.676 15.805 5.973 1 89.12 99 SER B CA 1
ATOM 1609 C C . SER B 1 99 ? 5.504 16.375 4.824 1 89.12 99 SER B C 1
ATOM 1611 O O . SER B 1 99 ? 6.473 15.758 4.387 1 89.12 99 SER B O 1
ATOM 1613 N N . GLY B 1 100 ? 5.094 17.531 4.27 1 90.81 100 GLY B N 1
ATOM 1614 C CA . GLY B 1 100 ? 5.711 18.109 3.086 1 90.81 100 GLY B CA 1
ATOM 1615 C C . GLY B 1 100 ? 5.156 17.547 1.789 1 90.81 100 GLY B C 1
ATOM 1616 O O . GLY B 1 100 ? 5.562 17.969 0.704 1 90.81 100 GLY B O 1
ATOM 1617 N N . ASP B 1 101 ? 4.18 16.688 1.787 1 93.75 101 ASP B N 1
ATOM 1618 C CA . ASP B 1 101 ? 3.604 16.062 0.605 1 93.75 101 ASP B CA 1
ATOM 1619 C C . ASP B 1 101 ? 2.303 16.734 0.192 1 93.75 101 ASP B C 1
ATOM 1621 O O . ASP B 1 101 ? 1.54 17.203 1.043 1 93.75 101 ASP B O 1
ATOM 1625 N N . LEU B 1 102 ? 2.164 16.734 -1.14 1 96.44 102 LEU B N 1
ATOM 1626 C CA . LEU B 1 102 ? 0.945 17.312 -1.687 1 96.44 102 LEU B CA 1
ATOM 1627 C C . LEU B 1 102 ? -0.113 16.25 -1.923 1 96.44 102 LEU B C 1
ATOM 1629 O O . LEU B 1 102 ? 0.183 15.188 -2.48 1 96.44 102 LEU B O 1
ATOM 1633 N N . VAL B 1 103 ? -1.31 16.609 -1.475 1 97.56 103 VAL B N 1
ATOM 1634 C CA . VAL B 1 103 ? -2.426 15.68 -1.63 1 97.56 103 VAL B CA 1
ATOM 1635 C C . VAL B 1 103 ? -3.699 16.453 -1.967 1 97.56 103 VAL B C 1
ATOM 1637 O O . VAL B 1 103 ? -3.697 17.688 -1.97 1 97.56 103 VAL B O 1
ATOM 1640 N N . ARG B 1 104 ? -4.723 15.625 -2.236 1 97.56 104 ARG B N 1
ATOM 1641 C CA . ARG B 1 104 ? -6.047 16.172 -2.529 1 97.56 104 ARG B CA 1
ATOM 1642 C C . ARG B 1 104 ? -7.145 15.242 -2.016 1 97.56 104 ARG B C 1
ATOM 1644 O O . ARG B 1 104 ? -7.125 14.039 -2.27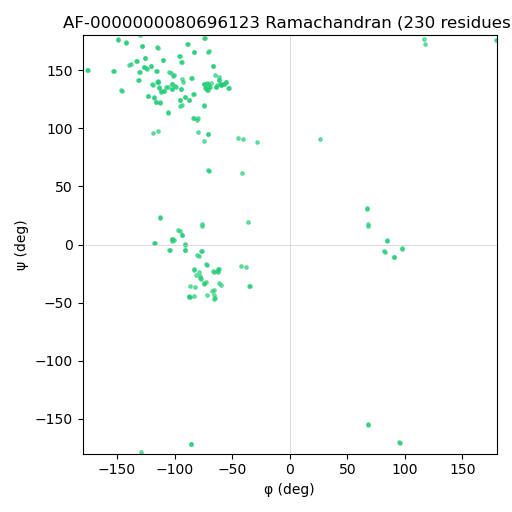9 1 97.56 104 ARG B O 1
ATOM 1651 N N . TRP B 1 105 ? -8.141 15.922 -1.298 1 97.88 105 TRP B N 1
ATOM 1652 C CA . TRP B 1 105 ? -9.289 15.141 -0.864 1 97.88 105 TRP B CA 1
ATOM 1653 C C . TRP B 1 105 ? -10.156 14.734 -2.055 1 97.88 105 TRP B C 1
ATOM 1655 O O . TRP B 1 105 ? -10.453 15.562 -2.924 1 97.88 105 TRP B O 1
ATOM 1665 N N . ASN B 1 106 ? -10.539 13.492 -2.016 1 96.88 106 ASN B N 1
ATOM 1666 C CA . ASN B 1 106 ? -11.609 13.039 -2.898 1 96.88 106 ASN B CA 1
ATOM 1667 C C . ASN B 1 106 ? -12.969 13.055 -2.195 1 96.88 106 ASN B C 1
ATOM 1669 O O . ASN B 1 106 ? -13.031 13.07 -0.965 1 96.88 106 ASN B O 1
ATOM 1673 N N . ALA B 1 107 ? -14 13.023 -2.938 1 95.44 107 ALA B N 1
ATOM 1674 C CA . ALA B 1 107 ? -15.352 13.094 -2.387 1 95.44 107 ALA B CA 1
ATOM 1675 C C . ALA B 1 107 ? -15.641 11.898 -1.485 1 95.44 107 ALA B C 1
ATOM 1677 O O . ALA B 1 107 ? -16.438 12 -0.548 1 95.44 107 ALA B O 1
ATOM 1678 N N . ASP B 1 108 ? -14.914 10.828 -1.706 1 93.94 108 ASP B N 1
ATOM 1679 C CA . ASP B 1 108 ? -15.195 9.617 -0.94 1 93.94 108 ASP B CA 1
ATOM 1680 C C . ASP B 1 108 ? -14.359 9.57 0.338 1 93.94 108 ASP B C 1
ATOM 1682 O O . ASP B 1 108 ? -14.406 8.586 1.077 1 93.94 108 ASP B O 1
ATOM 1686 N N . GLY B 1 109 ? -13.594 10.539 0.534 1 95.06 109 GLY B N 1
ATOM 1687 C CA . GLY B 1 109 ? -12.82 10.609 1.766 1 95.06 109 GLY B CA 1
ATOM 1688 C C . GLY B 1 109 ? -11.398 10.109 1.61 1 95.06 109 GLY B C 1
ATOM 1689 O O . GLY B 1 109 ? -10.609 10.164 2.555 1 95.06 109 GLY B O 1
ATOM 1690 N N . SER B 1 110 ? -11.062 9.594 0.412 1 96.62 110 SER B N 1
ATOM 1691 C CA . SER B 1 110 ? -9.68 9.211 0.161 1 96.62 110 SER B CA 1
ATOM 1692 C C . SER B 1 110 ? -8.836 10.414 -0.255 1 96.62 110 SER B C 1
ATOM 1694 O O . SER B 1 110 ? -9.375 11.477 -0.566 1 96.62 110 SER B O 1
ATOM 1696 N N . LEU B 1 111 ? -7.551 10.195 -0.198 1 97.75 111 LEU B N 1
ATOM 1697 C CA . LEU B 1 111 ? -6.605 11.25 -0.565 1 97.75 111 LEU B CA 1
ATOM 1698 C C . LEU B 1 111 ? -5.793 10.844 -1.79 1 97.75 111 LEU B C 1
ATOM 1700 O O . LEU B 1 111 ? -5.102 9.82 -1.773 1 97.75 111 LEU B O 1
ATOM 1704 N N . ASP B 1 112 ? -5.84 11.633 -2.812 1 96.25 112 ASP B N 1
ATOM 1705 C CA . ASP B 1 112 ? -4.879 11.461 -3.898 1 96.25 112 ASP B CA 1
ATOM 1706 C C . ASP B 1 112 ? -3.48 11.891 -3.467 1 96.25 112 ASP B C 1
ATOM 1708 O O . ASP B 1 112 ? -3.314 12.945 -2.844 1 96.25 112 ASP B O 1
ATOM 1712 N N . TYR B 1 113 ? -2.529 11.141 -3.729 1 96.25 113 TYR B N 1
ATOM 1713 C CA . TYR B 1 113 ? -1.135 11.484 -3.48 1 96.25 113 TYR B CA 1
ATOM 1714 C C . TYR B 1 113 ? -0.488 12.07 -4.73 1 96.25 113 TYR B C 1
ATOM 1716 O O . TYR B 1 113 ? -0.434 11.414 -5.773 1 96.25 113 TYR B O 1
ATOM 1724 N N . LEU B 1 114 ? 0.065 13.25 -4.637 1 94.12 114 LEU B N 1
ATOM 1725 C CA . LEU B 1 114 ? 0.553 13.969 -5.809 1 94.12 114 LEU B CA 1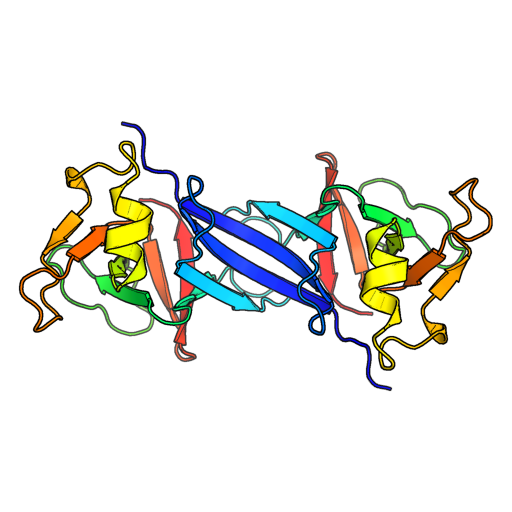
ATOM 1726 C C . LEU B 1 114 ? 2.061 14.188 -5.723 1 94.12 114 LEU B C 1
ATOM 1728 O O . LEU B 1 114 ? 2.664 14.742 -6.645 1 94.12 114 LEU B O 1
ATOM 1732 N N . GLY B 1 115 ? 2.646 13.742 -4.762 1 90.56 115 GLY B N 1
ATOM 1733 C CA . GLY B 1 115 ? 4.086 13.883 -4.605 1 90.56 115 GLY B CA 1
ATOM 1734 C C . GLY B 1 115 ? 4.484 15.07 -3.756 1 90.56 115 GLY B C 1
ATOM 1735 O O . GLY B 1 115 ? 3.715 15.516 -2.9 1 90.56 115 GLY B O 1
ATOM 1736 N N . ARG B 1 116 ? 5.812 15.367 -3.742 1 86.19 116 ARG B N 1
ATOM 1737 C CA . ARG B 1 116 ? 6.375 16.438 -2.924 1 86.19 116 ARG B CA 1
ATOM 1738 C C . ARG B 1 116 ? 6.68 17.672 -3.768 1 86.19 116 ARG B C 1
ATOM 1740 O O . ARG B 1 116 ? 7.055 17.562 -4.934 1 86.19 116 ARG B O 1
ATOM 1747 N N . ASN B 1 117 ? 6.25 18.812 -3.201 1 63.75 117 ASN B N 1
ATOM 1748 C CA . ASN B 1 117 ? 6.582 20.062 -3.891 1 63.75 117 ASN B CA 1
ATOM 1749 C C . ASN B 1 117 ? 8.094 20.219 -4.047 1 63.75 117 ASN B C 1
ATOM 1751 O O . ASN B 1 117 ? 8.859 19.844 -3.162 1 63.75 117 ASN B O 1
#

InterPro domains:
  IPR000873 AMP-dependent synthetase/ligase domain [PF00501] (7-73)
  IPR001412 Aminoacyl-tRNA synthetase, class I, conserved site [PS00178] (28-37)
  IPR042099 ANL, N-terminal domain [G3DSA:3.40.50.12780] (1-117)

Nearest PDB structures (foldseek):
  6p3i-assembly1_A  TM=8.340E-01  e=5.337E-11  Eleftheria terrae
  6p1j-assembly1_A  TM=8.362E-01  e=1.227E-10  Eleftheria terrae
  6ozv-assembly1_A  TM=8.444E-01  e=1.712E-10  Eleftheria terrae
  6p1j-assembly2_B  TM=8.351E-01  e=2.138E-10  Eleftheria terrae
  6oyf-assembly1_A  TM=8.063E-01  e=1.039E-10  Eleftheria terrae

Secondary structure (DSSP, 8-state):
-----EEEEEEEEETTSS--SEEEEE-TTS--B--EE-TTEEEEEE-TTSPBPPTT-EEEEEEEEHHIIIIITT-TTS-GGGEEE-TT-SSTT-EEEEEEEEEEE-TTS-EEEEEE-/-----EEEEEEEEETTSS--SEEEEE-TTS--B--EE-TT-EEEEE-TTSPBPPTT-EEEEEEESHHHHHHHHT-TTS-GGGEEE-TT-SSTT-EEEEEEEEEEE-TTS-EEEEEE-

Sequence (234 aa):
DSDPGFAVINNYGPTETTVVATSGAVQPGGPLHIGGPIANTRVYVLDEQLQPVPIGVVGELYIGGAGVARGYLNRPQMTEERFIADPFSAATQARLYRSGDLVRWNADGSLDYLGRNDSDPGFAVINNYGPTETTVVATSGAVQPGGPLHIGGPIANTRVYVLDEQLQPVPIGVVGELYIGGAGVARGYLNRPQMTEERFIADPFSAATQARLYRSGDLVRWNADGSLDYLGRN

pLDDT: mean 85.79, std 14.21, range [36.69, 98.5]

Solvent-accessible surface area (backbone atoms only — not comparable to full-atom values): 12800 Å² total; per-residue (Å²): 133,72,63,59,48,68,44,39,32,23,34,24,28,45,67,88,50,92,55,62,47,20,38,27,78,56,60,70,93,55,78,61,44,30,20,32,61,35,90,67,40,40,72,44,44,21,44,97,84,71,40,76,54,59,74,70,39,78,21,38,36,31,38,26,42,71,52,43,63,57,65,44,51,80,28,77,64,48,46,76,82,38,50,41,78,32,88,87,50,88,50,88,81,38,46,24,37,58,66,65,32,32,30,26,41,40,95,86,56,31,27,37,50,68,40,67,123,135,75,62,64,50,64,45,39,32,23,33,23,27,45,65,82,48,92,55,64,46,20,38,27,78,58,59,68,93,54,76,62,43,30,19,31,62,36,90,68,40,40,70,46,45,21,42,96,84,70,41,78,55,58,75,71,40,79,21,37,37,31,40,25,42,71,53,46,62,61,65,44,50,81,31,75,63,51,43,76,81,40,50,38,77,30,89,87,50,88,51,88,80,37,46,24,37,57,68,64,33,31,29,25,41,40,95,85,58,32,27,36,49,68,41,65,122

Organism: NCBI:txid629263

Foldseek 3Di:
DPPVDDFDKAFDDDPVFPDTQAMDTDDPPDFAWRHAGDPQKDKAFAAPVRHGDDAPDKGFIKMWGDCCCPGVVVPVVQPPVQWDQDPVDPDRPTIIGGPQWMWGAHPVRIIGTDGHD/DPPPDDFDKAFDDDPVFPDTQAMDTDDPPDFAWRHAGDPQKDKAFAAPVRHGDDAPDKGFIKMWGDCCCVPVPPPVVLPPVQWDQDPVDPDRPTIIGGPQWMWGAHPVRIIGTDGHD

Radius of gyration: 20.01 Å; Cα contacts (8 Å, |Δi|>4): 535; chains: 2; bounding box: 36×62×44 Å